Protein AF-A0A7C6XGK0-F1 (afdb_monomer_lite)

Structure (mmCIF, N/CA/C/O backbone):
data_AF-A0A7C6XGK0-F1
#
_entry.id   AF-A0A7C6XGK0-F1
#
loop_
_atom_site.group_PDB
_atom_site.id
_atom_site.type_symbol
_atom_site.label_atom_id
_atom_site.label_alt_id
_atom_site.label_comp_id
_atom_site.label_asym_id
_atom_site.label_entity_id
_atom_site.label_seq_id
_atom_site.pdbx_PDB_ins_code
_atom_site.Cartn_x
_atom_site.Cartn_y
_atom_site.Cartn_z
_atom_site.occupancy
_atom_site.B_iso_or_equiv
_atom_site.auth_seq_id
_atom_site.auth_comp_id
_atom_site.auth_asym_id
_atom_site.auth_atom_id
_atom_site.pdbx_PDB_model_num
ATOM 1 N N . MET A 1 1 ? -57.583 -18.462 44.026 1.00 41.03 1 MET A N 1
ATOM 2 C CA . MET A 1 1 ? -56.465 -19.076 43.282 1.00 41.03 1 MET A CA 1
ATOM 3 C C . MET A 1 1 ? -56.818 -19.088 41.806 1.00 41.03 1 MET A C 1
ATOM 5 O O . MET A 1 1 ? -57.756 -19.781 41.448 1.00 41.03 1 MET A O 1
ATOM 9 N N . SER A 1 2 ? -56.155 -18.250 41.008 1.00 41.78 2 SER A N 1
ATOM 10 C CA . SER A 1 2 ? -55.590 -18.571 39.684 1.00 41.78 2 SER A CA 1
ATOM 11 C C . SER A 1 2 ? -55.220 -17.268 38.983 1.00 41.78 2 SER A C 1
ATOM 13 O O . SER A 1 2 ? -56.032 -16.356 38.859 1.00 41.78 2 SER A O 1
ATOM 15 N N . ALA A 1 3 ? -53.930 -17.173 38.678 1.00 37.62 3 ALA A N 1
ATOM 16 C CA . ALA A 1 3 ? -53.176 -15.956 38.443 1.00 37.62 3 ALA A CA 1
ATOM 17 C C . ALA A 1 3 ? -53.225 -15.482 36.983 1.00 37.62 3 ALA A C 1
ATOM 19 O O . ALA A 1 3 ? -53.368 -16.277 36.057 1.00 37.62 3 ALA A O 1
ATOM 20 N N . LEU A 1 4 ? -53.057 -14.169 36.812 1.00 42.19 4 LEU A N 1
ATOM 21 C CA . LEU A 1 4 ? -52.827 -13.495 35.533 1.00 42.19 4 LEU A CA 1
ATOM 22 C C . LEU A 1 4 ? -51.470 -13.919 34.936 1.00 42.19 4 LEU A C 1
ATOM 24 O O . LEU A 1 4 ? -50.508 -14.062 35.696 1.00 42.19 4 LEU A O 1
ATOM 28 N N . PRO A 1 5 ? -51.336 -14.064 33.606 1.00 41.31 5 PRO A N 1
ATOM 29 C CA . PRO A 1 5 ? -50.039 -14.291 32.993 1.00 41.31 5 PRO A CA 1
ATOM 30 C C . PRO A 1 5 ? -49.214 -13.000 32.933 1.00 41.31 5 PRO A C 1
ATOM 32 O O . PRO A 1 5 ? -49.653 -11.966 32.430 1.00 41.31 5 PRO A O 1
ATOM 35 N N . SER A 1 6 ? -47.997 -13.114 33.460 1.00 39.88 6 SER A N 1
ATOM 36 C CA . SER A 1 6 ? -46.937 -12.113 33.498 1.00 39.88 6 SER A CA 1
ATOM 37 C C . SER A 1 6 ? -46.549 -11.590 32.116 1.00 39.88 6 SER A C 1
ATOM 39 O O . SER A 1 6 ? -46.355 -12.355 31.171 1.00 39.88 6 SER A O 1
ATOM 41 N N . ALA A 1 7 ? -46.338 -10.276 32.042 1.00 38.50 7 ALA A N 1
ATOM 42 C CA . ALA A 1 7 ? -45.659 -9.623 30.936 1.00 38.50 7 ALA A CA 1
ATOM 43 C C . ALA A 1 7 ? -44.250 -10.216 30.758 1.00 38.50 7 ALA A C 1
ATOM 45 O O . ALA A 1 7 ? -43.407 -10.137 31.653 1.00 38.50 7 ALA A O 1
ATOM 46 N N . MET A 1 8 ? -43.992 -10.808 29.591 1.00 36.94 8 MET A N 1
ATOM 47 C CA . MET A 1 8 ? -42.637 -11.111 29.144 1.00 36.94 8 MET A CA 1
ATOM 48 C C . MET A 1 8 ? -41.965 -9.803 28.735 1.00 36.94 8 MET A C 1
ATOM 50 O O . MET A 1 8 ? -42.115 -9.319 27.615 1.00 36.94 8 MET A O 1
ATOM 54 N N . THR A 1 9 ? -41.214 -9.224 29.665 1.00 33.12 9 THR A N 1
ATOM 55 C CA . THR A 1 9 ? -40.209 -8.213 29.357 1.00 33.12 9 THR A CA 1
ATOM 56 C C . THR A 1 9 ? -39.085 -8.906 28.593 1.00 33.12 9 THR A C 1
ATOM 58 O O . THR A 1 9 ? -38.176 -9.489 29.187 1.00 33.12 9 THR A O 1
ATOM 61 N N . THR A 1 10 ? -39.145 -8.885 27.264 1.00 34.94 10 THR A N 1
ATOM 62 C CA . THR A 1 10 ? -38.010 -9.278 26.430 1.00 34.94 10 THR A CA 1
ATOM 63 C C . THR A 1 10 ? -36.927 -8.224 26.622 1.00 34.94 10 THR A C 1
ATOM 65 O O . THR A 1 10 ? -36.945 -7.160 26.007 1.00 34.94 10 THR A O 1
ATOM 68 N N . SER A 1 11 ? -36.004 -8.498 27.543 1.00 34.88 11 SER A N 1
ATOM 69 C CA . SER A 1 11 ? -34.753 -7.762 27.679 1.00 34.88 11 SER A CA 1
ATOM 70 C C . SER A 1 11 ? -33.997 -7.901 26.360 1.00 34.88 11 SER A C 1
ATOM 72 O O . SER A 1 11 ? -33.388 -8.936 26.076 1.00 34.88 11 SER A O 1
ATOM 74 N N . HIS A 1 12 ? -34.096 -6.879 25.510 1.00 34.91 12 HIS A N 1
ATOM 75 C CA . HIS A 1 12 ? -33.192 -6.730 24.386 1.00 34.91 12 HIS A CA 1
ATOM 76 C C . HIS A 1 12 ? -31.788 -6.611 24.966 1.00 34.91 12 HIS A C 1
ATOM 78 O O . HIS A 1 12 ? -31.423 -5.611 25.582 1.00 34.91 12 HIS A O 1
ATOM 84 N N . ARG A 1 13 ? -31.033 -7.696 24.789 1.00 37.78 13 ARG A N 1
ATOM 85 C CA . ARG A 1 13 ? -29.600 -7.793 25.027 1.00 37.78 13 ARG A CA 1
ATOM 86 C C . ARG A 1 13 ? -28.962 -6.496 24.524 1.00 37.78 13 ARG A C 1
ATOM 88 O O . ARG A 1 13 ? -29.071 -6.183 23.340 1.00 37.78 13 ARG A O 1
ATOM 95 N N . ILE A 1 14 ? -28.375 -5.734 25.447 1.00 38.03 14 ILE A N 1
ATOM 96 C CA . ILE A 1 14 ? -27.641 -4.497 25.178 1.00 38.03 14 ILE A CA 1
ATOM 97 C C . ILE A 1 14 ? -26.710 -4.779 23.998 1.00 38.03 14 ILE A C 1
ATOM 99 O O . ILE A 1 14 ? -25.811 -5.615 24.103 1.00 38.03 14 ILE A O 1
ATOM 103 N N . SER A 1 15 ? -26.990 -4.144 22.858 1.00 42.75 15 SER A N 1
ATOM 104 C CA . SER A 1 15 ? -26.120 -4.197 21.689 1.00 42.75 15 SER A CA 1
ATOM 105 C C . SER A 1 15 ? -24.742 -3.742 22.144 1.00 42.75 15 SER A C 1
ATOM 107 O O . SER A 1 15 ? -24.611 -2.647 22.695 1.00 42.75 15 SER A O 1
ATOM 109 N N . ALA A 1 16 ? -23.736 -4.599 21.969 1.00 52.12 16 ALA A N 1
ATOM 110 C CA . ALA A 1 16 ? -22.353 -4.262 22.260 1.00 52.12 16 ALA A CA 1
ATOM 111 C C . ALA A 1 16 ? -22.040 -2.902 21.626 1.00 52.12 16 ALA A C 1
ATOM 113 O O . ALA A 1 16 ? -22.334 -2.675 20.452 1.00 52.12 16 ALA A O 1
ATOM 114 N N . THR A 1 17 ? -21.496 -1.983 22.417 1.00 60.78 17 THR A N 1
ATOM 115 C CA . THR A 1 17 ? -21.045 -0.685 21.929 1.00 60.78 17 THR A CA 1
ATOM 116 C C . THR A 1 17 ? -20.036 -0.913 20.803 1.00 60.78 17 THR A C 1
ATOM 118 O O . THR A 1 17 ? -18.969 -1.496 21.008 1.00 60.78 17 THR A O 1
ATOM 121 N N . THR A 1 18 ? -20.401 -0.505 19.586 1.00 66.12 18 THR A N 1
ATOM 122 C CA . THR A 1 18 ? -19.555 -0.542 18.389 1.00 66.12 18 THR A CA 1
ATOM 123 C C . THR A 1 18 ? -18.225 0.140 18.708 1.00 66.12 18 THR A C 1
ATOM 125 O O . THR A 1 18 ? -18.187 1.345 18.949 1.00 66.12 18 THR A O 1
ATOM 128 N N . ARG A 1 19 ? -17.123 -0.622 18.752 1.00 91.12 19 ARG A N 1
ATOM 129 C CA . ARG A 1 19 ? -15.783 -0.069 19.034 1.00 91.12 19 ARG A CA 1
ATOM 130 C C . ARG A 1 19 ? -15.153 0.609 17.826 1.00 91.12 19 ARG A C 1
ATOM 132 O O . ARG A 1 19 ? -14.120 1.253 17.968 1.00 91.12 19 ARG A O 1
ATOM 139 N N . TRP A 1 20 ? -15.756 0.480 16.653 1.00 95.56 20 TRP A N 1
ATOM 140 C CA . TRP A 1 20 ? -15.342 1.174 15.445 1.00 95.56 20 TRP A CA 1
ATOM 141 C C . TRP A 1 20 ? -16.220 2.394 15.201 1.00 95.56 20 TRP A C 1
ATOM 143 O O . TRP A 1 20 ? -17.441 2.329 15.310 1.00 95.56 20 TRP A O 1
ATOM 153 N N . SER A 1 21 ? -15.609 3.498 14.787 1.00 95.38 21 SER A N 1
ATOM 154 C CA . SER A 1 21 ? -16.346 4.611 14.192 1.00 95.38 21 SER A CA 1
ATOM 155 C C . SER A 1 21 ? -15.684 5.050 12.900 1.00 95.38 21 SER A C 1
ATOM 157 O O . SER A 1 21 ? -14.466 5.239 12.843 1.00 95.38 21 SER A O 1
ATOM 159 N N . VAL A 1 22 ? -16.503 5.242 11.872 1.00 97.00 22 VAL A N 1
ATOM 160 C CA . V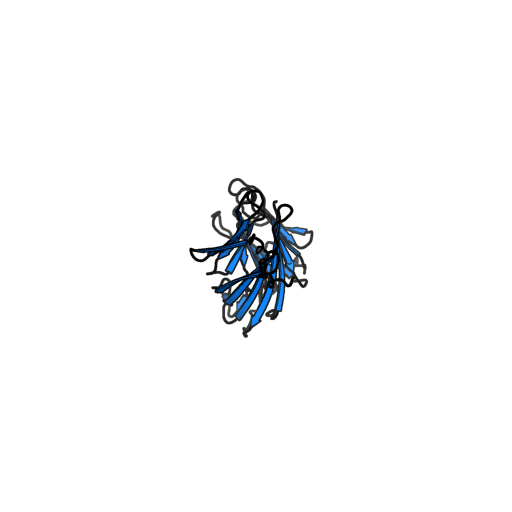AL A 1 22 ? -16.058 5.621 10.534 1.00 97.00 22 VAL A CA 1
ATOM 161 C C . VAL A 1 22 ? -16.641 6.979 10.186 1.00 97.00 22 VAL A C 1
ATOM 163 O O . VAL A 1 22 ? -17.847 7.186 10.290 1.00 97.00 22 VAL A O 1
ATOM 166 N N . ILE A 1 23 ? -15.778 7.900 9.771 1.00 96.56 23 ILE A N 1
ATOM 167 C CA . ILE A 1 23 ? -16.154 9.253 9.362 1.00 96.56 23 ILE A CA 1
ATOM 168 C C . ILE A 1 23 ? -15.791 9.410 7.891 1.00 96.56 23 ILE A C 1
ATOM 170 O O . ILE A 1 23 ? -14.661 9.122 7.496 1.00 96.56 23 ILE A O 1
ATOM 174 N N . ARG A 1 24 ? -16.739 9.877 7.079 1.00 96.81 24 ARG A N 1
ATOM 175 C CA . ARG A 1 24 ? -16.485 10.275 5.694 1.00 96.81 24 ARG A CA 1
ATOM 176 C C . ARG A 1 24 ? -16.505 11.794 5.614 1.00 96.81 24 ARG A C 1
ATOM 178 O O . ARG A 1 24 ? -17.547 12.391 5.848 1.00 96.81 24 ARG A O 1
ATOM 185 N N . ASP A 1 25 ? -15.372 12.386 5.265 1.00 93.31 25 ASP A N 1
ATOM 186 C CA . ASP A 1 25 ? -15.220 13.837 5.147 1.00 93.31 25 ASP A CA 1
ATOM 187 C C . ASP A 1 25 ? -14.061 14.195 4.205 1.00 93.31 25 ASP A C 1
ATOM 189 O O . ASP A 1 25 ? -13.107 13.426 4.082 1.00 93.31 25 ASP A O 1
ATOM 193 N N . ALA A 1 26 ? -14.154 15.341 3.522 1.00 90.56 26 ALA A N 1
ATOM 194 C CA . ALA A 1 26 ? -13.103 15.920 2.679 1.00 90.56 26 ALA A CA 1
ATOM 195 C C . ALA A 1 26 ? -12.427 14.925 1.704 1.00 90.56 26 ALA A C 1
ATOM 197 O O . ALA A 1 26 ? -11.214 14.940 1.505 1.00 90.56 26 ALA A O 1
ATOM 198 N N . GLY A 1 27 ? -13.207 14.017 1.104 1.00 94.50 27 GLY A N 1
ATOM 199 C CA . GLY A 1 27 ? -12.681 13.006 0.177 1.00 94.50 27 GLY A CA 1
ATOM 200 C C . GLY A 1 27 ? -11.928 11.848 0.845 1.00 94.50 27 GLY A C 1
ATOM 201 O O . GLY A 1 27 ? -11.232 11.098 0.159 1.00 94.50 27 GLY A O 1
ATOM 202 N N . GLN A 1 28 ? -12.091 11.662 2.155 1.00 97.19 28 GLN A N 1
ATOM 203 C CA . GLN A 1 28 ? -11.494 10.575 2.924 1.00 97.19 28 GLN A CA 1
ATOM 204 C C . GLN A 1 28 ? -12.544 9.751 3.671 1.00 97.19 28 GLN A C 1
ATOM 206 O O . GLN A 1 28 ? -13.580 10.261 4.092 1.00 97.19 28 GLN A O 1
ATOM 211 N N . VAL A 1 29 ? -12.241 8.472 3.881 1.00 98.25 29 VAL A N 1
ATOM 212 C CA . VAL A 1 29 ? -12.874 7.619 4.893 1.00 98.25 29 VAL A CA 1
ATOM 213 C C . VAL A 1 29 ? -11.860 7.413 6.014 1.00 98.25 29 VAL A C 1
ATOM 215 O O . VAL A 1 29 ? -10.790 6.849 5.791 1.00 98.25 29 VAL A O 1
ATOM 218 N N . ARG A 1 30 ? -12.174 7.897 7.215 1.00 97.69 30 ARG A N 1
ATOM 219 C CA . ARG A 1 30 ? -11.318 7.847 8.405 1.00 97.69 30 ARG A CA 1
ATOM 220 C C . ARG A 1 30 ? -11.879 6.845 9.399 1.00 97.69 30 ARG A C 1
ATOM 222 O O . ARG A 1 30 ? -13.029 6.965 9.818 1.00 97.69 30 ARG A O 1
ATOM 229 N N . VAL A 1 31 ? -11.062 5.876 9.790 1.00 97.19 31 VAL A N 1
ATOM 230 C CA . VAL A 1 31 ? -11.452 4.795 10.697 1.00 97.19 31 VAL A CA 1
ATOM 231 C C . VAL A 1 31 ? -10.814 5.021 12.056 1.00 97.19 31 VAL A C 1
ATOM 233 O O . VAL A 1 31 ? -9.593 5.160 12.158 1.00 97.19 31 VAL A O 1
ATOM 236 N N . HIS A 1 32 ? -11.642 5.005 13.094 1.00 96.00 32 HIS A N 1
ATOM 237 C CA . HIS A 1 32 ? -11.216 5.114 14.481 1.00 96.00 32 HIS A CA 1
ATOM 238 C C . HIS A 1 32 ? -11.617 3.869 15.258 1.00 96.00 32 HIS A C 1
ATOM 240 O O . HIS A 1 32 ? -12.686 3.303 15.017 1.00 96.00 32 HIS A O 1
ATOM 246 N N . TYR A 1 33 ? -10.775 3.494 16.215 1.00 94.88 33 TYR A N 1
ATOM 247 C CA . TYR A 1 33 ? -11.074 2.451 17.185 1.00 94.88 33 TYR A CA 1
ATOM 248 C C . TYR A 1 33 ? -11.115 3.048 18.590 1.00 94.88 33 TYR A C 1
ATOM 250 O O . TYR A 1 33 ? -10.224 3.807 18.980 1.00 94.88 33 TYR A O 1
ATOM 258 N N . HIS A 1 34 ? -12.157 2.702 19.338 1.00 92.12 34 HIS A N 1
ATOM 259 C CA . HIS A 1 34 ? -12.419 3.164 20.696 1.00 92.12 34 HIS A CA 1
ATOM 260 C C . HIS A 1 34 ? -11.772 2.194 21.682 1.00 92.12 34 HIS A C 1
ATOM 262 O O . HIS A 1 34 ? -12.298 1.114 21.965 1.00 92.12 34 HIS A O 1
ATOM 268 N N . GLY A 1 35 ? -10.585 2.573 22.157 1.00 85.06 35 GLY A N 1
ATOM 269 C CA . GLY A 1 35 ? -9.824 1.825 23.153 1.00 85.06 35 GLY A CA 1
ATOM 270 C C . GLY A 1 35 ? -9.942 2.413 24.565 1.00 85.06 35 GLY A C 1
ATOM 271 O O . GLY A 1 35 ? -10.644 3.403 24.774 1.00 85.06 35 GLY A O 1
ATOM 272 N N . PRO A 1 36 ? -9.203 1.852 25.541 1.00 78.50 36 PRO A N 1
ATOM 273 C CA . PRO A 1 36 ? -9.187 2.334 26.928 1.00 78.50 36 PRO A CA 1
ATOM 274 C C . PRO A 1 36 ? -8.761 3.801 27.085 1.00 78.50 36 PRO A C 1
ATOM 276 O O . PRO A 1 36 ? -9.133 4.453 28.052 1.00 78.50 36 PRO A O 1
ATOM 279 N N . HIS A 1 37 ? -7.990 4.321 26.128 1.00 79.69 37 HIS A N 1
ATOM 280 C CA . HIS A 1 37 ? -7.471 5.691 26.128 1.00 79.69 37 HIS A CA 1
ATOM 281 C C . HIS A 1 37 ? -8.279 6.646 25.229 1.00 79.69 37 HIS A C 1
ATOM 283 O O . HIS A 1 37 ? -7.805 7.732 24.910 1.00 79.69 37 HIS A O 1
ATOM 289 N N . GLY A 1 38 ? -9.484 6.242 24.811 1.00 82.69 38 GLY A N 1
ATOM 290 C CA . GLY A 1 38 ? -10.347 7.009 23.913 1.00 82.69 38 GLY A CA 1
ATOM 291 C C . GLY A 1 38 ? -10.219 6.613 22.434 1.00 82.69 38 GLY A C 1
ATOM 292 O O . GLY A 1 38 ? -9.545 5.629 22.100 1.00 82.69 38 GLY A O 1
ATOM 293 N N . PRO A 1 39 ? -10.907 7.339 21.534 1.00 87.62 39 PRO A N 1
ATOM 294 C CA . PRO A 1 39 ? -10.843 7.089 20.101 1.00 87.62 39 PRO A CA 1
ATOM 295 C C . PRO A 1 39 ? -9.490 7.515 19.529 1.00 87.62 39 PRO A C 1
ATOM 297 O O . PRO A 1 39 ? -9.067 8.657 19.691 1.00 87.62 39 PRO A O 1
ATOM 300 N N . ALA A 1 40 ? -8.843 6.620 18.787 1.00 92.62 40 ALA A N 1
ATOM 301 C CA . ALA A 1 40 ? -7.674 6.948 17.974 1.00 92.62 40 ALA A CA 1
ATOM 302 C C . ALA A 1 40 ? -7.923 6.566 16.514 1.00 92.62 40 ALA A C 1
ATOM 304 O O . ALA A 1 40 ? -8.626 5.594 16.233 1.00 92.62 40 ALA A O 1
ATOM 305 N N . GLN A 1 41 ? -7.370 7.345 15.581 1.00 94.75 41 GLN A N 1
ATOM 306 C CA . GLN A 1 41 ? -7.499 7.076 14.152 1.00 94.75 41 GLN A CA 1
ATOM 307 C C . GLN A 1 41 ? -6.466 6.027 13.720 1.00 94.75 41 GLN A C 1
ATOM 309 O O . GLN A 1 41 ? -5.265 6.265 13.806 1.00 94.75 41 GLN A O 1
ATOM 314 N N . TYR A 1 42 ? -6.942 4.887 13.220 1.00 96.19 42 TYR A N 1
ATOM 315 C CA . TYR A 1 42 ? -6.104 3.754 12.806 1.00 96.19 42 TYR A CA 1
ATOM 316 C C . TYR A 1 42 ? -6.035 3.572 11.294 1.00 96.19 42 TYR A C 1
ATOM 318 O O . TYR A 1 42 ? -5.125 2.908 10.805 1.00 96.19 42 TYR A O 1
ATOM 326 N N . ALA A 1 43 ? -6.964 4.164 10.537 1.00 97.38 43 ALA A N 1
ATOM 327 C CA . ALA A 1 43 ? -6.867 4.154 9.085 1.00 97.38 43 ALA A CA 1
ATOM 328 C C . ALA A 1 43 ? -7.422 5.419 8.426 1.00 97.38 43 ALA A C 1
ATOM 330 O O . ALA A 1 43 ? -8.287 6.119 8.967 1.00 97.38 43 ALA A O 1
ATOM 331 N N . ALA A 1 44 ? -6.927 5.695 7.225 1.00 97.75 44 ALA A N 1
ATOM 332 C CA . ALA A 1 44 ? -7.444 6.722 6.334 1.00 97.75 44 ALA A CA 1
ATOM 333 C C . ALA A 1 44 ? -7.384 6.226 4.885 1.00 97.75 44 ALA A C 1
ATOM 335 O O . ALA A 1 44 ? -6.307 5.901 4.393 1.00 97.75 44 ALA A O 1
ATOM 336 N N . LEU A 1 45 ? -8.527 6.203 4.202 1.00 98.50 45 LEU A N 1
ATOM 337 C CA . LEU A 1 45 ? -8.636 5.951 2.767 1.00 98.50 45 LEU A CA 1
ATOM 338 C C . LEU A 1 45 ? -8.935 7.263 2.050 1.00 98.50 45 LEU A C 1
ATOM 340 O O . LEU A 1 45 ? -9.991 7.850 2.280 1.00 98.50 45 LEU A O 1
ATOM 344 N N . HIS A 1 46 ? -8.063 7.693 1.147 1.00 97.75 46 HIS A N 1
ATOM 345 C CA . HIS A 1 46 ? -8.367 8.762 0.198 1.00 97.75 46 HIS A CA 1
ATOM 346 C C . HIS A 1 46 ? -9.152 8.184 -0.976 1.00 97.75 46 HIS A C 1
ATOM 348 O O . HIS A 1 46 ? -8.670 7.339 -1.728 1.00 97.75 46 HIS A O 1
ATOM 354 N N . VAL A 1 47 ? -10.404 8.612 -1.138 1.00 97.62 47 VAL A N 1
ATOM 355 C CA . VAL A 1 47 ? -11.318 7.960 -2.088 1.00 97.62 47 VAL A CA 1
ATOM 356 C C . VAL A 1 47 ? -11.116 8.403 -3.535 1.00 97.62 47 VAL A C 1
ATOM 358 O O . VAL A 1 47 ? -11.728 7.830 -4.428 1.00 97.62 47 VAL A O 1
ATOM 361 N N . ARG A 1 48 ? -10.300 9.433 -3.789 1.00 96.94 48 ARG A N 1
ATOM 362 C CA . ARG A 1 48 ? -10.006 9.924 -5.146 1.00 96.94 48 ARG A CA 1
ATOM 363 C C . ARG A 1 48 ? -8.960 9.068 -5.857 1.00 96.94 48 ARG A C 1
ATOM 365 O O . ARG A 1 48 ? -9.046 8.916 -7.068 1.00 96.94 48 ARG A O 1
ATOM 372 N N . ASP A 1 49 ? -7.992 8.559 -5.111 1.00 95.44 49 ASP A N 1
ATOM 373 C CA . ASP A 1 49 ? -6.796 7.894 -5.630 1.00 95.44 49 ASP A CA 1
ATOM 374 C C . ASP A 1 49 ? -6.583 6.504 -5.015 1.00 95.44 49 ASP A C 1
ATOM 376 O O . ASP A 1 49 ? -5.700 5.780 -5.459 1.00 95.44 49 ASP A O 1
ATOM 380 N N . SER A 1 50 ? -7.431 6.075 -4.073 1.00 97.38 50 SER A N 1
ATOM 381 C CA . SER A 1 50 ? -7.374 4.774 -3.388 1.00 97.38 50 SER A CA 1
ATOM 382 C C . SER A 1 50 ? -6.148 4.578 -2.490 1.00 97.38 50 SER A C 1
ATOM 384 O O . SER A 1 50 ? -5.797 3.445 -2.156 1.00 97.38 50 SER A O 1
ATOM 386 N N . TYR A 1 51 ? -5.519 5.677 -2.063 1.00 97.94 51 TYR A N 1
ATOM 387 C CA . TYR A 1 51 ? -4.400 5.639 -1.127 1.00 97.94 51 TYR A CA 1
ATOM 388 C C . TYR A 1 51 ? -4.928 5.338 0.273 1.00 97.94 51 TYR A C 1
ATOM 390 O O . TYR A 1 51 ? -5.701 6.109 0.851 1.00 97.94 51 TYR A O 1
ATOM 398 N N . PHE A 1 52 ? -4.503 4.208 0.822 1.00 98.44 52 PHE A N 1
ATOM 399 C CA . PHE A 1 52 ? -4.907 3.721 2.128 1.00 98.44 52 PHE A CA 1
ATOM 400 C C . PHE A 1 52 ? -3.728 3.723 3.086 1.00 98.44 52 PHE A C 1
ATOM 402 O O . PHE A 1 52 ? -2.707 3.093 2.839 1.00 98.44 52 PHE A O 1
ATOM 409 N N . ARG A 1 53 ? -3.868 4.425 4.204 1.00 97.75 53 ARG A N 1
ATOM 410 C CA . ARG A 1 53 ? -2.859 4.454 5.262 1.00 97.75 53 ARG A CA 1
ATOM 411 C C . ARG A 1 53 ? -3.395 3.754 6.490 1.00 97.75 53 ARG A C 1
ATOM 413 O O . ARG A 1 53 ? -4.516 4.040 6.914 1.00 97.75 53 ARG A O 1
ATOM 420 N N . LEU A 1 54 ? -2.562 2.903 7.074 1.00 97.44 54 LEU A N 1
ATOM 421 C CA . LEU A 1 54 ? -2.755 2.369 8.413 1.00 97.44 54 LEU A CA 1
ATOM 422 C C . LEU A 1 54 ? -1.841 3.102 9.395 1.00 97.44 54 LEU A C 1
ATOM 424 O O . LEU A 1 54 ? -0.734 3.517 9.057 1.00 97.44 54 LEU A O 1
ATOM 428 N N . ASN A 1 55 ? -2.328 3.253 10.617 1.00 94.31 55 ASN A N 1
ATOM 429 C CA . ASN A 1 55 ? -1.586 3.754 11.758 1.00 94.31 55 ASN A CA 1
ATOM 430 C C . ASN A 1 55 ? -1.561 2.649 12.829 1.00 94.31 55 ASN A C 1
ATOM 432 O O . ASN A 1 55 ? -2.540 1.925 12.978 1.00 94.31 55 ASN A O 1
ATOM 436 N N . ALA A 1 56 ? -0.450 2.490 13.545 1.00 91.06 56 ALA A N 1
ATOM 437 C CA . ALA A 1 56 ? -0.239 1.423 14.522 1.00 91.06 56 ALA A CA 1
ATOM 438 C C . ALA A 1 56 ? -0.613 1.817 15.967 1.00 91.06 56 ALA A C 1
ATOM 440 O O . ALA A 1 56 ? -0.572 0.986 16.875 1.00 91.06 56 ALA A O 1
ATOM 441 N N . GLY A 1 57 ? -0.994 3.078 16.201 1.00 88.75 57 GLY A N 1
ATOM 442 C CA . GLY A 1 57 ? -1.453 3.543 17.508 1.00 88.75 57 GLY A CA 1
ATOM 443 C C . GLY A 1 57 ? -1.436 5.065 17.663 1.00 88.75 57 GLY A C 1
ATOM 444 O O . GLY A 1 57 ? -0.920 5.777 16.807 1.00 88.75 57 GLY A O 1
ATOM 445 N N . PRO A 1 58 ? -1.935 5.595 18.793 1.00 86.31 58 PRO A N 1
ATOM 446 C CA . PRO A 1 58 ? -2.052 7.040 19.019 1.00 86.31 58 PRO A CA 1
ATOM 447 C C . PRO A 1 58 ? -0.708 7.785 19.081 1.00 86.31 58 PRO A C 1
ATOM 449 O O . PRO A 1 58 ? -0.682 9.006 18.984 1.00 86.31 58 PRO A O 1
ATOM 452 N N . ARG A 1 59 ? 0.411 7.067 19.251 1.00 86.56 59 ARG A N 1
ATOM 453 C CA . ARG A 1 59 ? 1.768 7.643 19.274 1.00 86.56 59 ARG A CA 1
ATOM 454 C C . ARG A 1 59 ? 2.472 7.610 17.915 1.00 86.56 59 ARG A C 1
ATOM 456 O O . ARG A 1 59 ? 3.586 8.121 17.818 1.00 86.56 59 ARG A O 1
ATOM 463 N N . CYS A 1 60 ? 1.862 6.987 16.908 1.00 87.62 60 CYS A N 1
ATOM 464 C CA . CYS A 1 60 ? 2.414 6.881 15.564 1.00 87.62 60 CYS A CA 1
ATOM 465 C C . CYS A 1 60 ? 1.941 8.039 14.685 1.00 87.62 60 CYS A C 1
ATOM 467 O O . CYS A 1 60 ? 0.764 8.415 14.691 1.00 87.62 60 CYS A O 1
ATOM 469 N N . GLY A 1 61 ? 2.861 8.570 13.882 1.00 88.06 61 GLY A N 1
ATOM 470 C CA . GLY A 1 61 ? 2.523 9.474 12.790 1.00 88.06 61 GLY A CA 1
ATOM 471 C C . GLY A 1 61 ? 1.906 8.730 11.600 1.00 88.06 61 GLY A C 1
ATOM 472 O O . GLY A 1 61 ? 1.921 7.506 11.521 1.00 88.06 61 GLY A O 1
ATOM 473 N N . TRP A 1 62 ? 1.390 9.473 10.620 1.00 91.88 62 TRP A N 1
ATOM 474 C CA . TRP A 1 62 ? 0.972 8.889 9.338 1.00 91.88 62 TRP A CA 1
ATOM 475 C C . TRP A 1 62 ? 2.175 8.535 8.475 1.00 91.88 62 TRP A C 1
ATOM 477 O O . TRP A 1 62 ? 2.962 9.424 8.183 1.00 91.88 62 TRP A O 1
ATOM 487 N N . GLY A 1 63 ? 2.299 7.289 8.030 1.00 92.56 63 GLY A N 1
ATOM 488 C CA . GLY A 1 63 ? 3.429 6.845 7.216 1.00 92.56 63 GLY A CA 1
ATOM 489 C C . GLY A 1 63 ? 3.075 6.558 5.760 1.00 92.56 63 GLY A C 1
ATOM 490 O O . GLY A 1 63 ? 2.197 7.195 5.174 1.00 92.56 63 GLY A O 1
ATOM 491 N N . THR A 1 64 ? 3.772 5.555 5.233 1.00 97.56 64 THR A N 1
ATOM 492 C CA . THR A 1 64 ? 3.576 4.926 3.926 1.00 97.56 64 THR A CA 1
ATOM 493 C C . THR A 1 64 ? 2.099 4.657 3.619 1.00 97.56 64 THR A C 1
ATOM 495 O O . THR A 1 64 ? 1.353 4.134 4.452 1.00 97.56 64 THR A O 1
ATOM 498 N N . SER A 1 65 ? 1.692 4.984 2.395 1.00 98.25 65 SER A N 1
ATOM 499 C CA . SER A 1 65 ? 0.392 4.628 1.829 1.00 98.25 65 SER A CA 1
ATOM 500 C C . SER A 1 65 ? 0.469 3.304 1.074 1.00 98.25 65 SER A C 1
ATOM 502 O O . SER A 1 65 ? 1.468 2.993 0.434 1.00 98.25 65 SER A O 1
ATOM 504 N N . VAL A 1 66 ? -0.622 2.547 1.103 1.00 98.62 66 VAL A N 1
ATOM 505 C CA . VAL A 1 66 ? -0.873 1.384 0.251 1.00 98.62 66 VAL A CA 1
ATOM 506 C C . VAL A 1 66 ? -1.868 1.804 -0.823 1.00 98.62 66 VAL A C 1
ATOM 508 O O . VAL A 1 66 ? -2.970 2.251 -0.508 1.00 98.62 66 VAL A O 1
ATOM 511 N N . ILE A 1 67 ? -1.498 1.676 -2.092 1.00 98.19 67 ILE A N 1
ATOM 512 C CA . ILE A 1 67 ? -2.406 1.910 -3.216 1.00 98.19 67 ILE A CA 1
ATOM 513 C C . ILE A 1 67 ? -3.258 0.649 -3.375 1.00 98.19 67 ILE A C 1
ATOM 515 O O . ILE A 1 67 ? -2.732 -0.420 -3.686 1.00 98.19 67 ILE A O 1
ATOM 519 N N . LEU A 1 68 ? -4.561 0.757 -3.092 1.00 98.25 68 LEU A N 1
ATOM 520 C CA . LEU A 1 68 ? -5.444 -0.413 -3.044 1.00 98.25 68 LEU A CA 1
ATOM 521 C C . LEU A 1 68 ? -5.875 -0.898 -4.428 1.00 98.25 68 LEU A C 1
ATOM 523 O O . LEU A 1 68 ? -6.003 -2.105 -4.634 1.00 98.25 68 LEU A O 1
ATOM 527 N N . LEU A 1 69 ? -6.128 0.018 -5.366 1.00 98.25 69 LEU A N 1
ATOM 528 C CA . LEU A 1 69 ? -6.386 -0.369 -6.752 1.00 98.25 69 LEU A CA 1
ATOM 529 C C . LEU A 1 69 ? -5.094 -0.881 -7.408 1.00 98.25 69 LEU A C 1
ATOM 531 O O . LEU A 1 69 ? -4.016 -0.371 -7.098 1.00 98.25 69 LEU A O 1
ATOM 535 N N . PRO A 1 70 ? -5.185 -1.862 -8.326 1.00 97.81 70 PRO A N 1
ATOM 536 C CA . PRO A 1 70 ? -4.010 -2.340 -9.036 1.00 97.81 70 PRO A CA 1
ATOM 537 C C . PRO A 1 70 ? -3.372 -1.216 -9.856 1.00 97.81 70 PRO A C 1
ATOM 539 O O . PRO A 1 70 ? -4.064 -0.348 -10.392 1.00 97.81 70 PRO A O 1
ATOM 542 N N . VAL A 1 71 ? -2.051 -1.273 -9.991 1.00 98.19 71 VAL A N 1
ATOM 543 C CA . VAL A 1 71 ? -1.280 -0.382 -10.866 1.00 98.19 71 VAL A CA 1
ATOM 544 C C . VAL A 1 71 ? -0.768 -1.182 -12.052 1.00 98.19 71 VAL A C 1
ATOM 546 O O . VAL A 1 71 ? -0.303 -2.302 -11.871 1.00 98.19 71 VAL A O 1
ATOM 549 N N . TYR A 1 72 ? -0.838 -0.654 -13.269 1.00 98.12 72 TYR A N 1
ATOM 550 C CA . TYR A 1 72 ? -0.361 -1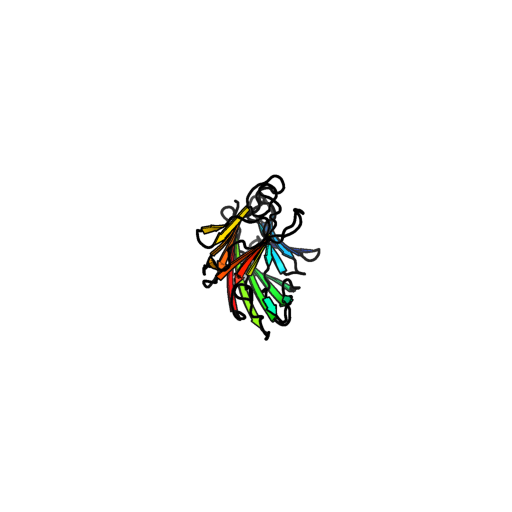.385 -14.442 1.00 98.12 72 TYR A CA 1
ATOM 551 C C . TYR A 1 72 ? 0.046 -0.466 -15.588 1.00 98.12 72 TYR A C 1
ATOM 553 O O . TYR A 1 72 ? -0.359 0.693 -15.646 1.00 98.12 72 TYR A O 1
ATOM 561 N N . TRP A 1 73 ? 0.843 -1.000 -16.509 1.00 98.12 73 TRP A N 1
ATOM 562 C CA . TRP A 1 73 ? 1.227 -0.316 -17.740 1.00 98.12 73 TRP A CA 1
ATOM 563 C C . TRP A 1 73 ? 0.457 -0.874 -18.931 1.00 98.12 73 TRP A C 1
ATOM 565 O O . TRP A 1 73 ? 0.415 -2.089 -19.135 1.00 98.12 73 TRP A O 1
ATOM 575 N N . SER A 1 74 ? -0.140 0.019 -19.711 1.00 97.88 74 SER A N 1
ATOM 576 C CA . SER A 1 74 ? -0.850 -0.298 -20.947 1.00 97.88 74 SER A CA 1
ATOM 577 C C . SER A 1 74 ? -0.679 0.865 -21.911 1.00 97.88 74 SER A C 1
ATOM 579 O O . SER A 1 74 ? -0.854 2.019 -21.523 1.00 97.88 74 SER A O 1
ATOM 581 N N . GLU A 1 75 ? -0.345 0.562 -23.161 1.00 95.75 75 GLU A N 1
ATOM 582 C CA . GLU A 1 75 ? -0.215 1.549 -24.240 1.00 95.75 75 GLU A CA 1
ATOM 583 C C . GLU A 1 75 ? 0.779 2.678 -23.902 1.00 95.75 75 GLU A C 1
ATOM 585 O O . GLU A 1 75 ? 0.578 3.841 -24.246 1.00 95.75 75 GLU A O 1
ATOM 590 N N . GLY A 1 76 ? 1.863 2.348 -23.191 1.00 96.12 76 GLY A N 1
ATOM 591 C CA . GLY A 1 76 ? 2.889 3.305 -22.781 1.00 96.12 76 GLY A CA 1
ATOM 592 C C . GLY A 1 76 ? 2.479 4.225 -21.628 1.00 96.12 76 GLY A C 1
ATOM 593 O O . GLY A 1 76 ? 3.212 5.165 -21.318 1.00 96.12 76 GLY A O 1
ATOM 594 N N . ARG A 1 77 ? 1.338 3.977 -20.970 1.00 96.62 77 ARG A N 1
ATOM 595 C CA . ARG A 1 77 ? 0.845 4.760 -19.831 1.00 96.62 77 ARG A CA 1
ATOM 596 C C . ARG A 1 77 ? 0.800 3.925 -18.555 1.00 96.62 77 ARG A C 1
ATOM 598 O O . ARG A 1 77 ? 0.269 2.818 -18.538 1.00 96.62 77 ARG A O 1
ATOM 605 N N . CYS A 1 78 ? 1.288 4.504 -17.458 1.00 96.69 78 CYS A N 1
ATOM 606 C CA . CYS A 1 78 ? 1.064 3.966 -16.120 1.00 96.69 78 CYS A CA 1
ATOM 607 C C . CYS A 1 78 ? -0.345 4.342 -15.644 1.00 96.69 78 CYS A C 1
ATOM 609 O O . CYS A 1 78 ? -0.663 5.519 -15.452 1.00 96.69 78 CYS A O 1
ATOM 611 N N . HIS A 1 79 ? -1.190 3.338 -15.454 1.00 97.19 79 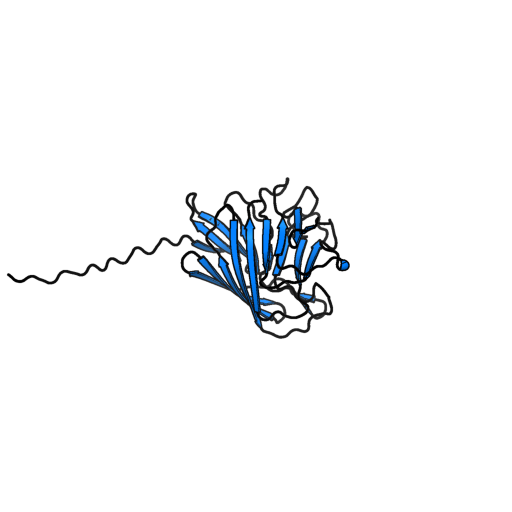HIS A N 1
ATOM 612 C CA . HIS A 1 79 ? -2.499 3.455 -14.835 1.00 97.19 79 HIS A CA 1
ATOM 613 C C . HIS A 1 79 ? -2.350 3.156 -13.350 1.00 97.19 79 HIS A C 1
ATOM 615 O O . HIS A 1 79 ? -2.139 2.014 -12.950 1.00 97.19 79 HIS A O 1
ATOM 621 N N . HIS A 1 80 ? -2.429 4.200 -12.536 1.00 94.56 80 HIS A N 1
ATOM 622 C CA . HIS A 1 80 ? -2.314 4.117 -11.089 1.00 94.56 80 HIS A CA 1
ATOM 623 C C . HIS A 1 80 ? -3.219 5.160 -10.455 1.00 94.56 80 HIS A C 1
ATOM 625 O O . HIS A 1 80 ? -3.488 6.205 -11.050 1.00 94.56 80 HIS A O 1
ATOM 631 N N . GLY A 1 81 ? -3.658 4.874 -9.235 1.00 85.69 81 GLY A N 1
ATOM 632 C CA . GLY A 1 81 ? -4.638 5.704 -8.563 1.00 85.69 81 GLY A CA 1
ATOM 633 C C . GLY A 1 81 ? -5.996 5.665 -9.270 1.00 85.69 81 GLY A C 1
ATOM 634 O O . GLY A 1 81 ? -6.124 5.557 -10.488 1.00 85.69 81 GLY A O 1
ATOM 635 N N . GLY A 1 82 ? -7.062 5.711 -8.492 1.00 92.81 82 GLY A N 1
ATOM 636 C CA . GLY A 1 82 ? -8.398 5.725 -9.060 1.00 92.81 82 GLY A CA 1
ATOM 637 C C . GLY A 1 82 ? -9.436 6.004 -8.003 1.00 92.81 82 GLY A C 1
ATOM 638 O O . GLY A 1 82 ? -9.252 5.701 -6.819 1.00 92.81 82 GLY A O 1
ATOM 639 N N . ARG A 1 83 ? -10.540 6.606 -8.441 1.00 97.19 83 ARG A N 1
ATOM 640 C CA . ARG A 1 83 ? -11.638 6.906 -7.536 1.00 97.19 83 ARG A CA 1
ATOM 641 C C . ARG A 1 83 ? -12.287 5.599 -7.103 1.00 97.19 83 ARG A C 1
ATOM 643 O O . ARG A 1 83 ? -12.641 4.768 -7.936 1.00 97.19 83 ARG A O 1
ATOM 650 N N . VAL A 1 84 ? -12.501 5.465 -5.801 1.00 98.25 84 VAL A N 1
ATOM 651 C CA . VAL A 1 84 ? -13.252 4.362 -5.210 1.00 98.25 84 VAL A CA 1
ATOM 652 C C . VAL A 1 84 ? -14.519 4.874 -4.544 1.00 98.25 84 VAL A C 1
ATOM 654 O O . VAL A 1 84 ? -14.550 5.911 -3.880 1.00 98.25 84 VAL A O 1
ATOM 657 N N . THR A 1 85 ? -15.586 4.108 -4.699 1.00 98.06 85 THR A N 1
ATOM 658 C CA . THR A 1 85 ? -16.716 4.138 -3.774 1.00 98.06 85 THR A CA 1
ATOM 659 C C . THR A 1 85 ? -16.388 3.239 -2.587 1.00 98.06 85 THR A C 1
ATOM 661 O O . THR A 1 85 ? -15.640 2.273 -2.735 1.00 98.06 85 THR A O 1
ATOM 664 N N . ALA A 1 86 ? -16.898 3.581 -1.402 1.00 97.94 86 ALA A N 1
ATOM 665 C CA . ALA A 1 86 ? -16.664 2.791 -0.199 1.00 97.94 86 ALA A CA 1
ATOM 666 C C . ALA A 1 86 ? -17.930 2.718 0.658 1.00 97.94 86 ALA A C 1
ATOM 668 O O . ALA A 1 86 ? -18.532 3.750 0.966 1.00 97.94 86 ALA A O 1
ATOM 669 N N . SER A 1 87 ? -18.299 1.520 1.074 1.00 98.12 87 SER A N 1
ATOM 670 C CA . SER A 1 87 ? -19.267 1.266 2.138 1.00 98.12 87 SER A CA 1
ATOM 671 C C . SER A 1 87 ? -18.587 0.462 3.241 1.00 98.12 87 SER A C 1
ATOM 673 O O . SER A 1 87 ? -17.477 -0.044 3.057 1.00 98.12 87 SER A O 1
ATOM 675 N N . TRP A 1 88 ? -19.205 0.386 4.415 1.00 98.00 88 TRP A N 1
ATOM 676 C CA . TRP A 1 88 ? -18.628 -0.341 5.536 1.00 98.00 88 TRP A CA 1
ATOM 677 C C . TRP A 1 88 ? -19.693 -0.952 6.427 1.00 98.00 88 TRP A C 1
ATOM 679 O O . TRP A 1 88 ? -20.807 -0.440 6.532 1.00 98.00 88 TRP A O 1
ATOM 689 N N . GLN A 1 89 ? -19.303 -2.025 7.097 1.00 96.69 89 GLN A N 1
ATOM 690 C CA . GLN A 1 89 ? -20.091 -2.690 8.121 1.00 96.69 89 GLN A CA 1
ATOM 691 C C . GLN A 1 89 ? -19.169 -3.255 9.196 1.00 96.69 89 GLN A C 1
ATOM 693 O O . GLN A 1 89 ? -17.989 -3.509 8.945 1.00 96.69 89 GLN A O 1
ATOM 698 N N . GLN A 1 90 ? -19.701 -3.432 10.402 1.00 94.94 90 GLN A N 1
ATOM 699 C CA . GLN A 1 90 ? -19.002 -4.172 11.443 1.00 94.94 90 GLN A CA 1
ATOM 700 C C . GLN A 1 90 ? -19.443 -5.637 11.388 1.00 94.94 90 GLN A C 1
ATOM 702 O O . GLN A 1 90 ? -20.638 -5.921 11.412 1.00 94.94 90 GLN A O 1
ATOM 707 N N . GLU A 1 91 ? -18.473 -6.542 11.335 1.00 93.81 91 GLU A N 1
ATOM 708 C CA . GLU A 1 91 ? -18.660 -7.993 11.384 1.00 93.81 91 GLU A CA 1
ATOM 709 C C . GLU A 1 91 ? -17.928 -8.511 12.623 1.00 93.81 91 GLU A C 1
ATOM 711 O O . GLU A 1 91 ? -16.698 -8.475 12.696 1.00 93.81 91 GLU A O 1
ATOM 716 N N . ASP A 1 92 ? -18.684 -8.926 13.640 1.00 90.19 92 ASP A N 1
ATOM 717 C CA . ASP A 1 92 ? -18.165 -9.247 14.971 1.00 90.19 92 ASP A CA 1
ATOM 718 C C . ASP A 1 92 ? -17.301 -8.106 15.549 1.00 90.19 92 ASP A C 1
ATOM 720 O O . ASP A 1 92 ? -17.797 -7.016 15.850 1.00 90.19 92 ASP A O 1
ATOM 724 N N . SER A 1 93 ? -15.999 -8.346 15.717 1.00 92.75 93 SER A N 1
ATOM 725 C CA . SER A 1 93 ? -15.022 -7.367 16.201 1.00 92.75 93 SER A CA 1
ATOM 726 C C . SER A 1 93 ? -14.309 -6.607 15.080 1.00 92.75 93 SER A C 1
ATOM 728 O O . SER A 1 93 ? -13.554 -5.674 15.359 1.00 92.75 93 SER A O 1
ATOM 730 N N . ARG A 1 94 ? -14.528 -6.984 13.818 1.00 96.50 94 ARG A N 1
ATOM 731 C CA . ARG A 1 94 ? -13.845 -6.429 12.647 1.00 96.50 94 ARG A CA 1
ATOM 732 C C . ARG A 1 94 ? -14.673 -5.341 11.986 1.00 96.50 94 ARG A C 1
ATOM 734 O O . ARG A 1 94 ? -15.897 -5.407 11.953 1.00 96.50 94 ARG A O 1
ATOM 741 N N . LEU A 1 95 ? -13.992 -4.365 11.402 1.00 98.00 95 LEU A N 1
ATOM 742 C CA . LEU A 1 95 ? -14.608 -3.427 10.470 1.00 98.00 95 LEU A CA 1
ATOM 743 C C . LEU A 1 95 ? -14.274 -3.862 9.047 1.00 98.00 95 LEU A C 1
ATOM 745 O O . LEU A 1 95 ? -13.102 -3.974 8.704 1.00 98.00 95 LEU A O 1
ATOM 749 N N . VAL A 1 96 ? -15.286 -4.052 8.210 1.00 98.56 96 VAL A N 1
ATOM 750 C CA . VAL A 1 96 ? -15.108 -4.430 6.807 1.00 98.56 96 VAL A CA 1
ATOM 751 C C . VAL A 1 96 ? -15.475 -3.251 5.919 1.00 98.56 96 VAL A C 1
ATOM 753 O O . VAL A 1 96 ? -16.607 -2.770 5.954 1.00 98.56 96 VAL A O 1
ATOM 756 N N . LEU A 1 97 ? -14.517 -2.777 5.121 1.00 98.62 97 LEU A N 1
ATOM 757 C CA . LEU A 1 97 ? -14.732 -1.782 4.073 1.00 98.62 97 LEU A CA 1
ATOM 758 C C . LEU A 1 97 ? -14.918 -2.502 2.735 1.00 98.62 97 LEU A C 1
ATOM 760 O O . LEU A 1 97 ? -14.016 -3.202 2.281 1.00 98.62 97 LEU A O 1
ATOM 764 N N . SER A 1 98 ? -16.056 -2.295 2.082 1.00 98.75 98 SER A N 1
ATOM 765 C CA . SER A 1 98 ? -16.293 -2.745 0.709 1.00 98.75 98 SER A CA 1
ATOM 766 C C . SER A 1 98 ? -16.009 -1.600 -0.254 1.00 98.75 98 SER A C 1
ATOM 768 O O . SER A 1 98 ? -16.616 -0.533 -0.148 1.00 98.75 98 SER A O 1
ATOM 770 N N . LEU A 1 99 ? -15.079 -1.810 -1.183 1.00 98.56 99 LEU A N 1
ATOM 771 C CA . LEU A 1 99 ? -14.608 -0.808 -2.133 1.00 98.56 99 LEU A CA 1
ATOM 772 C C . LEU A 1 99 ? -14.895 -1.240 -3.568 1.00 98.56 99 LEU A C 1
ATOM 774 O O . LEU A 1 99 ? -14.744 -2.410 -3.919 1.00 98.56 99 LEU A O 1
ATOM 778 N N . GLN A 1 100 ? -15.227 -0.280 -4.423 1.00 98.56 100 GLN A N 1
ATOM 779 C CA . GLN A 1 100 ? -15.295 -0.493 -5.866 1.00 98.56 100 GLN A CA 1
ATOM 780 C C . GLN A 1 100 ? -14.728 0.717 -6.599 1.00 98.56 100 GLN A C 1
ATOM 782 O O . GLN A 1 100 ? -15.127 1.849 -6.319 1.00 98.56 100 GLN A O 1
ATOM 787 N N . GLY A 1 101 ? -13.838 0.472 -7.556 1.00 98.06 101 GLY A N 1
ATOM 788 C CA . GLY A 1 101 ? -13.237 1.501 -8.398 1.00 98.06 101 GLY A CA 1
ATOM 789 C C . GLY A 1 101 ? -12.888 0.982 -9.785 1.00 98.06 101 GLY A C 1
ATOM 790 O O . GLY A 1 101 ? -12.989 -0.214 -10.070 1.00 98.06 101 GLY A O 1
ATOM 791 N N . GLU A 1 102 ? -12.480 1.903 -10.645 1.00 97.00 102 GLU A N 1
ATOM 792 C CA . GLU A 1 102 ? -12.017 1.614 -11.997 1.00 97.00 102 GLU A CA 1
ATOM 793 C C . GLU A 1 102 ? -10.702 2.345 -12.248 1.00 97.00 102 GLU A C 1
ATOM 795 O O . GLU A 1 102 ? -10.527 3.493 -11.833 1.00 97.00 102 GLU A O 1
ATOM 800 N N . VAL A 1 103 ? -9.778 1.670 -12.921 1.00 96.06 103 VAL A N 1
ATOM 801 C CA . VAL A 1 103 ? -8.496 2.225 -13.338 1.00 96.06 103 VAL A CA 1
ATOM 802 C C . VAL A 1 103 ? -8.204 1.710 -14.740 1.00 96.06 103 VAL A C 1
ATOM 804 O O . VAL A 1 103 ? -8.109 0.508 -14.942 1.00 96.06 103 VAL A O 1
ATOM 807 N N . GLY A 1 104 ? -8.174 2.625 -15.718 1.00 93.44 104 GLY A N 1
ATOM 808 C CA . GLY A 1 104 ? -7.778 2.372 -17.112 1.00 93.44 104 GLY A CA 1
ATOM 809 C C . GLY A 1 104 ? -8.509 1.246 -17.863 1.00 93.44 104 GLY A C 1
ATOM 810 O O . GLY A 1 104 ? -7.909 0.637 -18.745 1.00 93.44 104 GLY A O 1
ATOM 811 N N . GLY A 1 105 ? -9.764 0.944 -17.517 1.00 95.25 105 GLY A N 1
ATOM 812 C CA . GLY A 1 105 ? -10.537 -0.155 -18.113 1.00 95.25 105 GLY A CA 1
ATOM 813 C C . GLY A 1 105 ? -10.572 -1.443 -17.280 1.00 95.25 105 GLY A C 1
ATOM 814 O O . GLY A 1 105 ? -11.338 -2.353 -17.597 1.00 95.25 105 GLY A O 1
ATOM 815 N N . LEU A 1 106 ? -9.814 -1.517 -16.180 1.00 97.94 106 LEU A N 1
ATOM 816 C CA . LEU A 1 106 ? -9.978 -2.557 -15.167 1.00 97.94 106 LEU A CA 1
ATOM 817 C C . LEU A 1 106 ? -10.902 -2.079 -14.050 1.00 97.94 106 LEU A C 1
ATOM 819 O O . LEU A 1 106 ? -10.654 -1.059 -13.403 1.00 97.94 106 LEU A O 1
ATOM 823 N N . ARG A 1 107 ? -11.946 -2.860 -13.772 1.00 98.31 107 ARG A N 1
ATOM 824 C CA . ARG A 1 107 ? -12.839 -2.646 -12.631 1.00 98.31 107 ARG A CA 1
ATOM 825 C C . ARG A 1 107 ? -12.407 -3.543 -11.485 1.00 98.31 107 ARG A C 1
ATOM 827 O O . ARG A 1 107 ? -12.385 -4.763 -11.631 1.00 98.31 107 ARG A O 1
ATOM 834 N N . ALA A 1 108 ? -12.124 -2.954 -10.331 1.00 98.44 108 ALA A N 1
ATOM 835 C CA . ALA A 1 108 ? -11.741 -3.692 -9.138 1.00 98.44 108 ALA A CA 1
ATOM 836 C C . ALA A 1 108 ? -12.811 -3.570 -8.050 1.00 98.44 108 ALA A C 1
ATOM 838 O O . ALA A 1 108 ? -13.346 -2.489 -7.789 1.00 98.44 108 ALA A O 1
ATOM 839 N N . ARG A 1 109 ? -13.093 -4.692 -7.391 1.00 98.75 109 ARG A N 1
ATOM 840 C CA . ARG A 1 109 ? -13.882 -4.764 -6.159 1.00 98.75 109 ARG A CA 1
ATOM 841 C C . ARG A 1 109 ? -12.992 -5.302 -5.057 1.00 98.75 109 ARG A C 1
ATOM 843 O O . ARG A 1 109 ? -12.344 -6.329 -5.258 1.00 98.75 109 ARG A O 1
ATOM 850 N N . LEU A 1 110 ? -12.962 -4.623 -3.917 1.00 98.69 110 LEU A N 1
ATOM 851 C CA . LEU A 1 110 ? -12.116 -4.995 -2.791 1.00 98.69 110 LEU A CA 1
ATOM 852 C C . LEU A 1 110 ? -12.920 -5.090 -1.501 1.00 98.69 110 LEU A C 1
ATOM 854 O O . LEU A 1 110 ? -13.849 -4.318 -1.283 1.00 98.69 110 LEU A O 1
ATOM 858 N N . SER A 1 111 ? -12.516 -6.009 -0.636 1.00 98.75 111 SER A N 1
ATOM 859 C CA . SER A 1 111 ? -12.915 -6.046 0.766 1.00 98.75 111 SER A CA 1
ATOM 860 C C . SER A 1 111 ? -11.672 -5.836 1.620 1.00 98.75 111 SER A C 1
ATOM 862 O O . SER A 1 111 ? -10.684 -6.546 1.436 1.00 98.75 111 SER A O 1
ATOM 864 N N . VAL A 1 112 ? -11.705 -4.848 2.513 1.00 98.81 112 VAL A N 1
ATOM 865 C CA . VAL A 1 112 ? -10.639 -4.553 3.478 1.00 98.81 112 VAL A CA 1
ATOM 866 C C . VAL A 1 112 ? -11.189 -4.806 4.874 1.00 98.81 112 VAL A C 1
ATOM 868 O O . VAL A 1 112 ? -12.003 -4.033 5.373 1.00 98.81 112 VAL A O 1
ATOM 871 N N . SER A 1 113 ? -10.752 -5.889 5.504 1.00 98.62 113 SER A N 1
ATOM 872 C CA . SER A 1 113 ? -11.176 -6.305 6.839 1.00 98.62 113 SER A CA 1
ATOM 873 C C . SER A 1 113 ? -10.139 -5.888 7.875 1.00 98.62 113 SER A C 1
ATOM 875 O O . SER A 1 113 ? -9.057 -6.467 7.950 1.00 98.62 113 SER A O 1
ATOM 877 N N . LEU A 1 114 ? -10.483 -4.906 8.701 1.00 98.50 114 LEU A N 1
ATOM 878 C CA . LEU A 1 114 ? -9.656 -4.376 9.776 1.00 98.50 114 LEU A CA 1
ATOM 879 C C . LEU A 1 114 ? -9.929 -5.131 11.083 1.00 98.50 114 LEU A C 1
ATOM 881 O O . LEU A 1 114 ? -11.061 -5.155 11.572 1.00 98.50 114 LEU A O 1
ATOM 885 N N . ALA A 1 115 ? -8.886 -5.724 11.663 1.00 96.06 115 ALA A N 1
ATOM 886 C CA . ALA A 1 115 ? -8.950 -6.310 13.000 1.00 96.06 115 ALA A CA 1
ATOM 887 C C . ALA A 1 115 ? -8.783 -5.228 14.081 1.00 96.06 115 ALA A C 1
ATOM 889 O O . ALA A 1 115 ? -8.149 -4.205 13.814 1.00 96.06 115 ALA A O 1
ATOM 890 N N . PRO A 1 116 ? -9.314 -5.426 15.305 1.00 94.75 116 PRO A N 1
ATOM 891 C CA . PRO A 1 116 ? -8.990 -4.557 16.429 1.00 94.75 116 PRO A CA 1
ATOM 892 C C . PRO A 1 116 ? -7.473 -4.370 16.575 1.00 94.75 116 PRO A C 1
ATOM 894 O O . PRO A 1 116 ? -6.743 -5.361 16.483 1.00 94.75 116 PRO A O 1
ATOM 897 N N . PRO A 1 117 ? -6.990 -3.139 16.813 1.00 94.25 117 PRO A N 1
ATOM 898 C CA . PRO A 1 117 ? -5.576 -2.909 17.061 1.00 94.25 117 PRO A CA 1
ATOM 899 C C . PRO A 1 117 ? -5.142 -3.635 18.338 1.00 94.25 117 PRO A C 1
ATOM 901 O O . PRO A 1 117 ? -5.860 -3.632 19.343 1.00 94.25 117 PRO A O 1
ATOM 904 N N . ALA A 1 118 ? -3.962 -4.244 18.295 1.00 92.06 118 ALA A N 1
ATOM 905 C CA . ALA A 1 118 ? -3.378 -5.003 19.397 1.00 92.06 118 ALA A CA 1
ATOM 906 C C . ALA A 1 118 ? -1.850 -4.903 19.340 1.00 92.06 118 ALA A C 1
ATOM 908 O O . ALA A 1 118 ? -1.280 -4.808 18.256 1.00 92.06 118 ALA A O 1
ATOM 909 N N . ASP A 1 119 ? -1.197 -4.891 20.504 1.00 89.38 119 ASP A N 1
ATOM 910 C CA . ASP A 1 119 ? 0.266 -4.965 20.646 1.00 89.38 119 ASP A CA 1
ATOM 911 C C . ASP A 1 119 ? 1.051 -3.951 19.795 1.00 89.38 119 ASP A C 1
ATOM 913 O O . ASP A 1 119 ? 2.098 -4.255 19.224 1.00 89.38 119 ASP A O 1
ATOM 917 N N . GLY A 1 120 ? 0.525 -2.725 19.685 1.00 90.69 120 GLY A N 1
ATOM 918 C CA . GLY A 1 120 ? 1.157 -1.668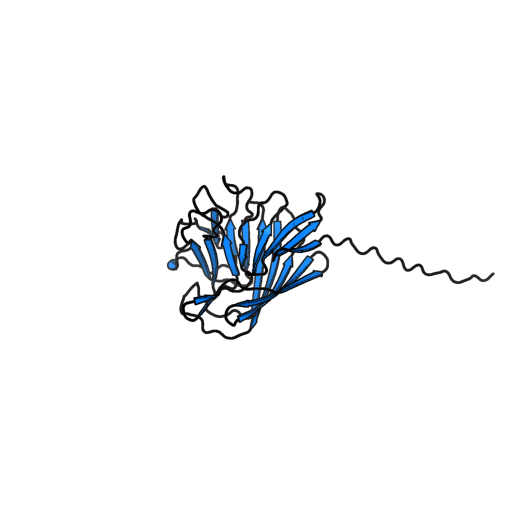 18.893 1.00 90.69 120 GLY A CA 1
ATOM 919 C C . GLY A 1 120 ? 1.120 -1.927 17.388 1.00 90.69 120 GLY A C 1
ATOM 920 O O . GLY A 1 120 ? 2.015 -1.481 16.669 1.00 90.69 120 GLY A O 1
ATOM 921 N N . ARG A 1 121 ? 0.121 -2.686 16.924 1.00 95.12 121 ARG A N 1
ATOM 922 C CA . ARG A 1 121 ? -0.088 -3.031 15.523 1.00 95.12 121 ARG A CA 1
ATOM 923 C C . ARG A 1 121 ? -1.525 -2.796 15.096 1.00 95.12 121 ARG A C 1
ATOM 925 O O . ARG A 1 121 ? -2.470 -2.920 15.877 1.00 95.12 121 ARG A O 1
ATOM 932 N N . MET A 1 122 ? -1.669 -2.531 13.808 1.00 96.75 122 MET A N 1
ATOM 933 C CA . MET A 1 122 ? -2.940 -2.497 13.109 1.00 96.75 122 MET A CA 1
ATOM 934 C C . MET A 1 122 ? -2.860 -3.405 11.889 1.00 96.75 122 MET A C 1
ATOM 936 O O . MET A 1 122 ? -1.912 -3.320 11.110 1.00 96.75 122 MET A O 1
ATOM 940 N N . VAL A 1 123 ? -3.856 -4.272 11.725 1.00 98.12 123 VAL A N 1
ATOM 941 C CA . VAL A 1 123 ? -3.878 -5.280 10.661 1.00 98.12 123 VAL A CA 1
ATOM 942 C C . VAL A 1 123 ? -5.123 -5.103 9.807 1.00 98.12 123 VAL A C 1
ATOM 944 O O . VAL A 1 123 ? -6.231 -4.960 10.332 1.00 98.12 123 VAL A O 1
ATOM 947 N N . ALA A 1 124 ? -4.936 -5.150 8.491 1.00 98.69 124 ALA A N 1
ATOM 948 C CA . ALA A 1 124 ? -6.016 -5.220 7.521 1.00 98.69 124 ALA A CA 1
ATOM 949 C C . ALA A 1 124 ? -5.777 -6.375 6.543 1.00 98.69 124 ALA A C 1
ATOM 951 O O . ALA A 1 124 ? -4.733 -6.438 5.899 1.00 98.69 124 ALA A O 1
ATOM 952 N N . ASP A 1 125 ? -6.747 -7.273 6.407 1.00 98.81 125 ASP A N 1
ATOM 953 C CA . ASP A 1 125 ? -6.749 -8.293 5.359 1.00 98.81 125 ASP A CA 1
ATOM 954 C C . ASP A 1 125 ? -7.513 -7.748 4.141 1.00 98.81 125 ASP A C 1
ATOM 956 O O . ASP A 1 125 ? -8.642 -7.272 4.267 1.00 98.81 125 ASP A O 1
ATOM 960 N N . VAL A 1 126 ? -6.900 -7.802 2.961 1.00 98.88 126 VAL A N 1
ATOM 961 C CA . VAL A 1 126 ? -7.455 -7.310 1.698 1.00 98.88 126 VAL A CA 1
ATOM 962 C C . VAL A 1 126 ? -7.745 -8.484 0.774 1.00 98.88 126 VAL A C 1
ATOM 964 O O . VAL A 1 126 ? -6.893 -9.343 0.551 1.00 98.88 126 VAL A O 1
ATOM 967 N N . GLN A 1 127 ? -8.937 -8.496 0.191 1.00 98.88 127 GLN A N 1
ATOM 968 C CA . GLN A 1 127 ? -9.309 -9.383 -0.908 1.00 98.88 127 GLN A CA 1
ATOM 969 C C . GLN A 1 127 ? -9.739 -8.541 -2.099 1.00 98.88 127 GLN A C 1
ATOM 971 O O . GLN A 1 127 ? -10.526 -7.613 -1.933 1.00 98.88 127 GLN A O 1
ATOM 976 N N . ALA A 1 128 ? -9.259 -8.873 -3.293 1.00 98.62 128 ALA A N 1
ATOM 977 C CA . ALA A 1 128 ? -9.557 -8.147 -4.517 1.00 98.62 128 ALA A CA 1
ATOM 978 C C . ALA A 1 128 ? -10.069 -9.087 -5.612 1.00 98.62 128 ALA A C 1
ATOM 980 O O . ALA A 1 128 ? -9.597 -10.217 -5.765 1.00 98.62 128 ALA A O 1
ATOM 981 N N . ARG A 1 129 ? -11.020 -8.588 -6.402 1.00 98.81 129 ARG A N 1
ATOM 982 C CA . ARG A 1 129 ? -11.461 -9.172 -7.672 1.00 98.81 129 ARG A CA 1
ATOM 983 C C . ARG A 1 129 ? -11.368 -8.118 -8.764 1.00 98.81 129 ARG A C 1
ATOM 985 O O . ARG A 1 129 ? -11.812 -6.990 -8.551 1.00 98.81 129 ARG A O 1
ATOM 992 N N . VAL A 1 130 ? -10.812 -8.491 -9.912 1.00 98.56 130 VAL A N 1
ATOM 993 C CA . VAL A 1 130 ? -10.546 -7.580 -11.032 1.00 98.56 130 VAL A CA 1
ATOM 994 C C . VAL A 1 130 ? -11.183 -8.106 -12.316 1.00 98.56 130 VAL A C 1
ATOM 996 O O . VAL A 1 130 ? -10.864 -9.195 -12.796 1.00 98.56 130 VAL A O 1
ATOM 999 N N . GLU A 1 131 ? -12.057 -7.291 -12.891 1.00 98.38 131 GLU A N 1
ATOM 1000 C CA . GLU A 1 131 ? -12.778 -7.510 -14.146 1.00 98.38 131 GLU A CA 1
ATOM 1001 C C . GLU A 1 131 ? -12.279 -6.533 -15.227 1.00 98.38 131 GLU A C 1
ATOM 1003 O O . GLU A 1 131 ? -11.637 -5.530 -14.917 1.00 98.38 131 GLU A O 1
ATOM 1008 N N . GLY A 1 132 ? -12.597 -6.812 -16.493 1.00 97.00 132 GLY A N 1
ATOM 1009 C CA . GLY A 1 132 ? -12.168 -6.019 -17.655 1.00 97.00 132 GLY A CA 1
ATOM 1010 C C . GLY A 1 132 ? -11.046 -6.692 -18.440 1.00 97.00 132 GLY A C 1
ATOM 1011 O O . GLY A 1 132 ? -10.508 -7.709 -18.009 1.00 97.00 132 GLY A O 1
ATOM 1012 N N . ASP A 1 133 ? -10.684 -6.162 -19.597 1.00 94.19 133 ASP A N 1
ATOM 1013 C CA . ASP A 1 133 ? -9.588 -6.702 -20.399 1.00 94.19 133 ASP A CA 1
ATOM 1014 C C . ASP A 1 133 ? -8.710 -5.565 -20.901 1.00 94.19 133 ASP A C 1
ATOM 1016 O O . ASP A 1 133 ? -9.215 -4.546 -21.369 1.00 94.19 133 ASP A O 1
ATOM 1020 N N . VAL A 1 134 ? -7.402 -5.722 -20.731 1.00 96.62 134 VAL A N 1
ATOM 1021 C CA . VAL A 1 134 ? -6.403 -4.708 -21.070 1.00 96.62 134 VAL A CA 1
ATOM 1022 C C . VAL A 1 134 ? -5.168 -5.394 -21.623 1.00 96.62 134 VAL A C 1
ATOM 1024 O O . VAL A 1 134 ? -4.765 -6.466 -21.162 1.00 96.62 134 VAL A O 1
ATOM 1027 N N . ARG A 1 135 ? -4.527 -4.750 -22.595 1.00 97.12 135 ARG A N 1
ATOM 1028 C CA . ARG A 1 135 ? -3.276 -5.234 -23.165 1.00 97.12 135 ARG A CA 1
ATOM 1029 C C . ARG A 1 135 ? -2.101 -4.649 -22.390 1.00 97.12 135 ARG A C 1
ATOM 1031 O O . ARG A 1 135 ? -1.721 -3.507 -22.606 1.00 97.12 135 ARG A O 1
ATOM 1038 N N . LEU A 1 136 ? -1.507 -5.455 -21.515 1.00 97.88 136 LEU A N 1
ATOM 1039 C CA . LEU A 1 136 ? -0.344 -5.026 -20.741 1.00 97.88 136 LEU A CA 1
ATOM 1040 C C . LEU A 1 136 ? 0.881 -4.784 -21.631 1.00 97.88 136 LEU A C 1
ATOM 1042 O O . LEU A 1 136 ? 1.169 -5.565 -22.544 1.00 97.88 136 LEU A O 1
ATOM 1046 N N . ASP A 1 137 ? 1.644 -3.745 -21.300 1.00 98.06 137 ASP A N 1
ATOM 1047 C CA . ASP A 1 137 ? 2.931 -3.474 -21.936 1.00 98.06 137 ASP A CA 1
ATOM 1048 C C . ASP A 1 137 ? 3.966 -4.558 -21.595 1.00 98.06 137 ASP A C 1
ATOM 1050 O O . ASP A 1 137 ? 3.947 -5.173 -20.523 1.00 98.06 137 ASP A O 1
ATOM 1054 N N . ASN A 1 138 ? 4.943 -4.764 -22.485 1.00 96.00 138 ASN A N 1
ATOM 1055 C CA . ASN A 1 138 ? 6.096 -5.620 -22.206 1.00 96.00 138 ASN A CA 1
ATOM 1056 C C . ASN A 1 138 ? 7.094 -4.903 -21.278 1.00 96.00 138 ASN A C 1
ATOM 1058 O O . ASN A 1 138 ? 8.097 -4.358 -21.733 1.00 96.00 138 ASN A O 1
ATOM 1062 N N . ARG A 1 139 ? 6.799 -4.897 -19.975 1.00 93.19 139 ARG A N 1
ATOM 1063 C CA . ARG A 1 139 ? 7.630 -4.285 -18.924 1.00 93.19 139 ARG A CA 1
ATOM 1064 C C . ARG A 1 139 ? 7.855 -5.250 -17.752 1.00 93.19 139 ARG A C 1
ATOM 1066 O O . ARG A 1 139 ? 7.133 -5.158 -16.758 1.00 93.19 139 ARG A O 1
ATOM 1073 N N . PRO A 1 140 ? 8.773 -6.227 -17.872 1.00 90.12 140 PRO A N 1
ATOM 1074 C CA . PRO A 1 140 ? 9.027 -7.214 -16.818 1.00 90.12 140 PRO A CA 1
ATOM 1075 C C . PRO A 1 140 ? 9.198 -6.559 -15.441 1.00 90.12 140 PRO A C 1
ATOM 1077 O O . PRO A 1 140 ? 9.842 -5.520 -15.329 1.00 90.12 140 PRO A O 1
ATOM 1080 N N . GLY A 1 141 ? 8.567 -7.123 -14.410 1.00 92.75 141 GLY A N 1
ATOM 1081 C CA . GLY A 1 141 ? 8.609 -6.568 -13.050 1.00 92.75 141 GLY A CA 1
ATOM 1082 C C . GLY A 1 141 ? 7.740 -5.323 -12.814 1.00 92.75 141 GLY A C 1
ATOM 1083 O O . GLY A 1 141 ? 7.631 -4.867 -11.680 1.00 92.75 141 GLY A O 1
ATOM 1084 N N . GLU A 1 142 ? 7.074 -4.782 -13.838 1.00 94.62 142 GLU A N 1
ATOM 1085 C CA . GLU A 1 142 ? 6.235 -3.583 -13.703 1.00 94.62 142 GLU A CA 1
ATOM 1086 C C . GLU A 1 142 ? 4.848 -3.682 -14.338 1.00 94.62 142 GLU A C 1
ATOM 1088 O O . GLU A 1 142 ? 4.019 -2.805 -14.093 1.00 94.62 142 GLU A O 1
ATOM 1093 N N . ARG A 1 143 ? 4.589 -4.716 -15.147 1.00 95.94 143 ARG A N 1
ATOM 1094 C CA . ARG A 1 143 ? 3.390 -4.812 -15.998 1.00 95.94 143 ARG A CA 1
ATOM 1095 C C . ARG A 1 143 ? 2.093 -4.639 -15.223 1.00 95.94 143 ARG A C 1
ATOM 1097 O O . ARG A 1 143 ? 1.278 -3.810 -15.604 1.00 95.94 143 ARG A O 1
ATOM 1104 N N . PHE A 1 144 ? 1.917 -5.418 -14.160 1.00 98.19 144 PHE A N 1
ATOM 1105 C CA . PHE A 1 144 ? 0.761 -5.381 -13.274 1.00 98.19 144 PHE A CA 1
ATOM 1106 C C . PHE A 1 144 ? 1.233 -5.500 -11.825 1.00 98.19 144 PHE A C 1
ATOM 1108 O O . PHE A 1 144 ? 2.039 -6.365 -11.491 1.00 98.19 144 PHE A O 1
ATOM 1115 N N . LYS A 1 145 ? 0.722 -4.634 -10.958 1.00 98.38 145 LYS A N 1
ATOM 1116 C CA . LYS A 1 145 ? 1.096 -4.511 -9.552 1.00 98.38 145 LYS A CA 1
ATOM 1117 C C . LYS A 1 145 ? -0.189 -4.660 -8.726 1.00 98.38 145 LYS A C 1
ATOM 1119 O O . LYS A 1 145 ? -0.958 -3.701 -8.644 1.00 98.38 145 LYS A O 1
ATOM 1124 N N . PRO A 1 146 ? -0.482 -5.844 -8.146 1.00 98.12 146 PRO A N 1
ATOM 1125 C CA . PRO A 1 146 ? -1.694 -6.042 -7.342 1.00 98.12 146 PRO A CA 1
ATOM 1126 C C . PRO A 1 146 ? -1.737 -5.156 -6.091 1.00 98.12 146 PRO A C 1
ATOM 1128 O O . PRO A 1 146 ? -2.817 -4.869 -5.579 1.00 98.12 146 PRO A O 1
ATOM 1131 N N . VAL A 1 147 ? -0.564 -4.754 -5.599 1.00 97.94 147 VAL A N 1
ATOM 1132 C CA . VAL A 1 147 ? -0.379 -3.870 -4.450 1.00 97.94 147 VAL A CA 1
ATOM 1133 C C . VAL A 1 147 ? 0.932 -3.102 -4.617 1.00 97.94 147 VAL A C 1
ATOM 1135 O O . VAL A 1 147 ? 1.950 -3.669 -5.022 1.00 97.94 147 VAL A O 1
ATOM 1138 N N . MET A 1 148 ? 0.897 -1.809 -4.301 1.00 98.50 148 MET A N 1
ATOM 1139 C CA . MET A 1 148 ? 2.049 -0.912 -4.335 1.00 98.50 148 MET A CA 1
ATOM 1140 C C . MET A 1 148 ? 2.050 -0.030 -3.086 1.00 98.50 148 MET A C 1
ATOM 1142 O O . MET A 1 148 ? 1.024 0.531 -2.706 1.00 98.50 148 MET A O 1
ATOM 1146 N N . LEU A 1 149 ? 3.213 0.084 -2.457 1.00 98.75 149 LEU A N 1
ATOM 1147 C CA . LEU A 1 149 ? 3.506 1.022 -1.387 1.00 98.75 149 LEU A CA 1
ATOM 1148 C C . LEU A 1 149 ? 4.025 2.332 -1.985 1.00 98.75 149 LEU A C 1
ATOM 1150 O O . LEU A 1 149 ? 4.800 2.314 -2.943 1.00 98.75 149 LEU A O 1
ATOM 1154 N N . SER A 1 150 ? 3.595 3.441 -1.396 1.00 98.19 150 SER A N 1
ATOM 1155 C CA . SER A 1 150 ? 3.960 4.813 -1.752 1.00 98.19 150 SER A CA 1
ATOM 1156 C C . SER A 1 150 ? 4.428 5.528 -0.489 1.00 98.19 150 SER A C 1
ATOM 1158 O O . SER A 1 150 ? 3.718 5.514 0.521 1.00 98.19 150 SER A O 1
ATOM 1160 N N . SER A 1 151 ? 5.637 6.080 -0.497 1.00 98.00 151 SER A N 1
ATOM 1161 C CA . SER A 1 151 ? 6.233 6.724 0.677 1.00 98.00 151 SER A CA 1
ATOM 1162 C C . SER A 1 151 ? 7.222 7.812 0.280 1.00 98.00 151 SER A C 1
ATOM 1164 O O . SER A 1 151 ? 7.551 7.957 -0.892 1.00 98.00 151 SER A O 1
ATOM 1166 N N . MET A 1 152 ? 7.740 8.533 1.269 1.00 96.88 152 MET A N 1
ATOM 1167 C CA . MET A 1 152 ? 8.710 9.606 1.072 1.00 96.88 152 MET A CA 1
ATOM 1168 C C . MET A 1 152 ? 10.107 9.194 1.549 1.00 96.88 152 MET A C 1
ATOM 1170 O O . MET A 1 152 ? 10.276 8.686 2.664 1.00 96.88 152 MET A O 1
ATOM 1174 N N . TYR A 1 153 ? 11.101 9.471 0.707 1.00 97.06 153 TYR A N 1
ATOM 1175 C CA . TYR A 1 153 ? 12.527 9.447 1.018 1.00 97.06 153 TYR A CA 1
ATOM 1176 C C . TYR A 1 153 ? 13.223 10.559 0.224 1.00 97.06 153 TYR A C 1
ATOM 1178 O O . TYR A 1 153 ? 13.425 10.424 -0.984 1.00 97.06 153 TYR A O 1
ATOM 1186 N N . ALA A 1 154 ? 13.538 11.666 0.897 1.00 95.25 154 ALA A N 1
ATOM 1187 C CA . ALA A 1 154 ? 14.240 12.807 0.305 1.00 95.25 154 ALA A CA 1
ATOM 1188 C C . ALA A 1 154 ? 15.745 12.756 0.616 1.00 95.25 154 ALA A C 1
ATOM 1190 O O . ALA A 1 154 ? 16.584 13.112 -0.206 1.00 95.25 154 ALA A O 1
ATOM 1191 N N . SER A 1 155 ? 16.113 12.278 1.808 1.00 94.75 155 SER A N 1
ATOM 1192 C CA . SER A 1 155 ? 17.508 12.069 2.200 1.00 94.75 155 SER A CA 1
ATOM 1193 C C . SER A 1 155 ? 17.622 11.070 3.362 1.00 94.75 155 SER A C 1
ATOM 1195 O O . SER A 1 155 ? 16.613 10.755 3.998 1.00 94.75 155 SER A O 1
ATOM 1197 N N . PRO A 1 156 ? 18.838 10.624 3.738 1.00 94.31 156 PRO A N 1
ATOM 1198 C CA . PRO A 1 156 ? 19.042 9.767 4.912 1.00 94.31 156 PRO A CA 1
ATOM 1199 C C . PRO A 1 156 ? 18.546 10.358 6.246 1.00 94.31 156 PRO A C 1
ATOM 1201 O O . PRO A 1 156 ? 18.353 9.622 7.214 1.00 94.31 156 PRO A O 1
ATOM 1204 N N . THR A 1 157 ? 18.332 11.675 6.321 1.00 94.31 157 THR A N 1
ATOM 1205 C CA . THR A 1 157 ? 17.838 12.372 7.522 1.00 94.31 157 THR A CA 1
ATOM 1206 C C . THR A 1 157 ? 16.411 12.908 7.371 1.00 94.31 157 THR A C 1
ATOM 1208 O O . THR A 1 157 ? 15.832 13.370 8.358 1.00 94.31 157 THR A O 1
ATOM 1211 N N . LEU A 1 158 ? 15.833 12.821 6.167 1.00 95.62 158 LEU A N 1
ATOM 1212 C CA . LEU A 1 158 ? 14.523 13.359 5.814 1.00 95.62 158 LEU A CA 1
ATOM 1213 C C . LEU A 1 158 ? 13.698 12.307 5.061 1.00 95.62 158 LEU A C 1
ATOM 1215 O O . LEU A 1 158 ? 13.832 12.137 3.849 1.00 95.62 158 LEU A O 1
ATOM 1219 N N . TRP A 1 159 ? 12.862 11.574 5.800 1.00 96.12 159 TRP A N 1
ATOM 1220 C CA . TRP A 1 159 ? 12.139 10.419 5.269 1.00 96.12 159 TRP A CA 1
ATOM 1221 C C . TRP A 1 159 ? 10.872 10.068 6.058 1.00 96.12 159 TRP A C 1
ATOM 1223 O O . TRP A 1 159 ? 10.719 10.415 7.231 1.00 96.12 159 TRP A O 1
ATOM 1233 N N . VAL A 1 160 ? 9.960 9.351 5.398 1.00 96.38 160 VAL A N 1
ATOM 1234 C CA . VAL A 1 160 ? 8.857 8.598 6.020 1.00 96.38 160 VAL A CA 1
ATOM 1235 C C . VAL A 1 160 ? 9.194 7.108 6.096 1.00 96.38 160 VAL A C 1
ATOM 1237 O O . VAL A 1 160 ? 8.897 6.482 7.112 1.00 96.38 160 VAL A O 1
ATOM 1240 N N . ALA A 1 161 ? 9.870 6.565 5.081 1.00 97.19 161 ALA A N 1
ATOM 1241 C CA . ALA A 1 161 ? 10.451 5.226 5.107 1.00 97.19 161 ALA A CA 1
ATOM 1242 C C . ALA A 1 161 ? 11.976 5.305 4.986 1.00 97.19 161 ALA A C 1
ATOM 1244 O O . ALA A 1 161 ? 12.483 6.022 4.135 1.00 97.19 161 ALA A O 1
ATOM 1245 N N . GLN A 1 162 ? 12.709 4.557 5.809 1.00 97.00 162 GLN A N 1
ATOM 1246 C CA . GLN A 1 162 ? 14.182 4.565 5.814 1.00 97.00 162 GLN A CA 1
ATOM 1247 C C . GLN A 1 162 ? 14.809 3.431 4.993 1.00 97.00 162 GLN A C 1
ATOM 1249 O O . GLN A 1 162 ? 15.998 3.461 4.682 1.00 97.00 162 GLN A O 1
ATOM 1254 N N . ALA A 1 163 ? 14.045 2.380 4.710 1.00 98.12 163 ALA A N 1
ATOM 1255 C CA . ALA A 1 163 ? 14.510 1.205 3.988 1.00 98.12 163 ALA A CA 1
ATOM 1256 C C . ALA A 1 163 ? 13.326 0.408 3.447 1.00 98.12 163 ALA A C 1
ATOM 1258 O O . ALA A 1 163 ? 12.208 0.510 3.958 1.00 98.12 163 ALA A O 1
ATOM 1259 N N . ALA A 1 164 ? 13.604 -0.426 2.454 1.00 98.56 164 ALA A N 1
ATOM 1260 C CA . ALA A 1 164 ? 12.702 -1.470 2.009 1.00 98.56 164 ALA A CA 1
ATOM 1261 C C . ALA A 1 164 ? 13.127 -2.828 2.574 1.00 98.56 164 ALA A C 1
ATOM 1263 O O . ALA A 1 164 ? 14.282 -3.025 2.959 1.00 98.56 164 ALA A O 1
ATOM 1264 N N . GLN A 1 165 ? 12.194 -3.771 2.611 1.00 98.38 165 GLN A N 1
ATOM 1265 C CA . GLN A 1 165 ? 12.450 -5.147 3.023 1.00 98.38 165 GLN A CA 1
ATOM 1266 C C . GLN A 1 165 ? 11.740 -6.123 2.082 1.00 98.38 165 GLN A C 1
ATOM 1268 O O . GLN A 1 165 ? 10.584 -5.896 1.729 1.00 98.38 165 GLN A O 1
ATOM 1273 N N . VAL A 1 166 ? 12.419 -7.205 1.692 1.00 98.44 166 VAL A N 1
ATOM 1274 C CA . VAL A 1 166 ? 11.877 -8.341 0.927 1.00 98.44 166 VAL A CA 1
ATOM 1275 C C . VAL A 1 166 ? 12.218 -9.621 1.678 1.00 98.44 166 VAL A C 1
ATOM 1277 O O . VAL A 1 166 ? 13.390 -9.956 1.831 1.00 98.44 166 VAL A O 1
ATOM 1280 N N . GLY A 1 167 ? 11.210 -10.348 2.164 1.00 97.25 167 GLY A N 1
ATOM 1281 C CA . GLY A 1 167 ? 11.470 -11.459 3.081 1.00 97.25 167 GLY A CA 1
ATOM 1282 C C . GLY A 1 167 ? 12.217 -10.960 4.319 1.00 97.25 167 GLY A C 1
ATOM 1283 O O . GLY A 1 167 ? 11.758 -10.034 4.991 1.00 97.25 167 GLY A O 1
ATOM 1284 N N . ASP A 1 168 ? 13.393 -11.535 4.556 1.00 95.81 168 ASP A N 1
ATOM 1285 C CA . ASP A 1 168 ? 14.304 -11.155 5.642 1.00 95.81 168 ASP A CA 1
ATOM 1286 C C . ASP A 1 168 ? 15.449 -10.233 5.174 1.00 95.81 168 ASP A C 1
ATOM 1288 O O . ASP A 1 168 ? 16.327 -9.873 5.958 1.00 95.81 168 ASP A O 1
ATOM 1292 N N . VAL A 1 169 ? 15.464 -9.843 3.894 1.00 97.38 169 VAL A N 1
ATOM 1293 C CA . VAL A 1 169 ? 16.529 -9.025 3.301 1.00 97.38 169 VAL A CA 1
ATOM 1294 C C . VAL A 1 169 ? 16.123 -7.556 3.294 1.00 97.38 169 VAL A C 1
ATOM 1296 O O . VAL A 1 169 ? 15.073 -7.181 2.770 1.00 97.38 169 VAL A O 1
ATOM 1299 N N . ARG A 1 170 ? 16.978 -6.705 3.865 1.00 97.50 170 ARG A N 1
ATOM 1300 C CA . ARG A 1 170 ? 16.804 -5.249 3.878 1.00 97.50 170 ARG A CA 1
ATOM 1301 C C . ARG A 1 170 ? 17.534 -4.615 2.696 1.00 97.50 170 ARG A C 1
ATOM 1303 O O . ARG A 1 170 ? 18.712 -4.882 2.484 1.00 97.50 170 ARG A O 1
ATOM 1310 N N . HIS A 1 171 ? 16.856 -3.702 2.008 1.00 97.94 171 HIS A N 1
ATOM 1311 C CA . HIS A 1 171 ? 17.408 -2.912 0.912 1.00 97.94 171 HIS A CA 1
ATOM 1312 C C . HIS A 1 171 ? 17.450 -1.425 1.302 1.00 97.94 171 HIS A C 1
ATOM 1314 O O . HIS A 1 171 ? 16.437 -0.882 1.766 1.00 97.94 171 HIS A O 1
ATOM 1320 N N . PRO A 1 172 ? 18.600 -0.742 1.156 1.00 97.50 172 PRO A N 1
ATOM 1321 C CA . PRO A 1 172 ? 18.665 0.702 1.346 1.00 97.50 172 PRO A CA 1
ATOM 1322 C C . PRO A 1 172 ? 17.851 1.419 0.263 1.00 97.50 172 PRO A C 1
ATOM 1324 O O . PRO A 1 172 ? 17.785 0.965 -0.878 1.00 97.50 172 PRO A O 1
ATOM 1327 N N . LEU A 1 173 ? 17.247 2.557 0.608 1.00 98.12 173 LEU A N 1
ATOM 1328 C CA . LEU A 1 173 ? 16.594 3.405 -0.387 1.00 98.12 173 LEU A CA 1
ATOM 1329 C C . LEU A 1 173 ? 17.646 4.305 -1.054 1.00 98.12 173 LEU A C 1
ATOM 1331 O O . LEU A 1 173 ? 18.332 5.058 -0.350 1.00 98.12 173 LEU A O 1
ATOM 1335 N N . PRO A 1 174 ? 17.806 4.249 -2.388 1.00 97.38 174 PRO A N 1
ATOM 1336 C CA . PRO A 1 174 ? 18.645 5.208 -3.092 1.00 97.38 174 PRO A CA 1
ATOM 1337 C C . PRO A 1 174 ? 17.945 6.573 -3.156 1.00 97.38 174 PRO A C 1
ATOM 1339 O O . PRO A 1 174 ? 16.735 6.674 -2.980 1.00 97.38 174 PRO A O 1
ATOM 1342 N N . LEU A 1 175 ? 18.689 7.638 -3.469 1.00 96.25 175 LEU A N 1
ATOM 1343 C CA . LEU A 1 175 ? 18.083 8.950 -3.761 1.00 96.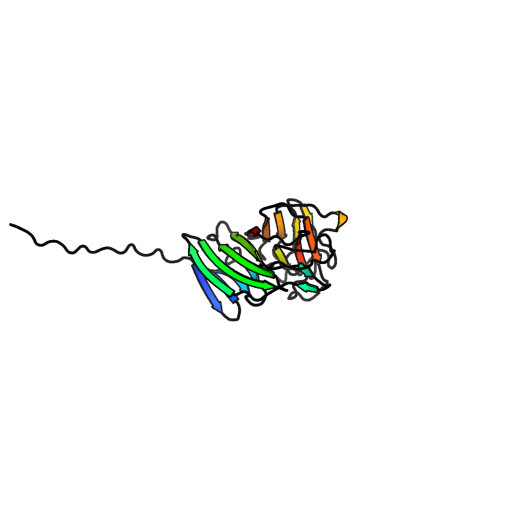25 175 LEU A CA 1
ATOM 1344 C C . LEU A 1 175 ? 17.336 8.963 -5.105 1.00 96.25 175 LEU A C 1
ATOM 1346 O O . LEU A 1 175 ? 16.504 9.832 -5.355 1.00 96.25 175 LEU A O 1
ATOM 1350 N N . GLN A 1 176 ? 17.664 8.019 -5.987 1.00 97.75 176 GLN A N 1
ATOM 1351 C CA . GLN A 1 176 ? 17.030 7.831 -7.283 1.00 97.75 176 GLN A CA 1
ATOM 1352 C C . GLN A 1 176 ? 17.326 6.424 -7.804 1.00 97.75 176 GLN A C 1
ATOM 1354 O O . GLN A 1 176 ? 18.437 5.925 -7.628 1.00 97.75 176 GLN A O 1
ATOM 1359 N N . GLY A 1 177 ? 16.377 5.827 -8.519 1.00 97.50 177 GLY A N 1
ATOM 1360 C CA . GLY A 1 177 ? 16.585 4.574 -9.238 1.00 97.50 177 GLY A CA 1
ATOM 1361 C C . GLY A 1 177 ? 15.972 3.365 -8.545 1.00 97.50 177 GLY A C 1
ATOM 1362 O O . GLY A 1 177 ? 15.072 3.494 -7.717 1.00 97.50 177 GLY A O 1
ATOM 1363 N N . TRP A 1 178 ? 16.440 2.176 -8.918 1.00 97.62 178 TRP A N 1
ATOM 1364 C CA . TRP A 1 178 ? 15.913 0.912 -8.412 1.00 97.62 178 TRP A CA 1
ATOM 1365 C C . TRP A 1 178 ? 16.219 0.714 -6.925 1.00 97.62 178 TRP A C 1
ATOM 1367 O O . TRP A 1 178 ? 17.363 0.847 -6.501 1.00 97.62 178 TRP A O 1
ATOM 1377 N N . VAL A 1 179 ? 15.199 0.342 -6.150 1.00 97.94 179 VAL A N 1
ATOM 1378 C CA . VAL A 1 179 ? 15.353 -0.117 -4.757 1.00 97.94 179 VAL A CA 1
ATOM 1379 C C . VAL A 1 179 ? 15.914 -1.539 -4.727 1.00 97.94 179 VAL A C 1
ATOM 1381 O O . VAL A 1 179 ? 16.815 -1.842 -3.953 1.00 97.94 179 VAL A O 1
ATOM 1384 N N . VAL A 1 180 ? 15.377 -2.400 -5.595 1.00 96.50 180 VAL A N 1
ATOM 1385 C CA . VAL A 1 180 ? 15.898 -3.742 -5.872 1.00 96.50 180 VAL A CA 1
ATOM 1386 C C . VAL A 1 180 ? 16.237 -3.772 -7.361 1.00 96.50 180 VAL A C 1
ATOM 1388 O O . VAL A 1 180 ? 15.305 -3.669 -8.171 1.00 96.50 180 VAL A O 1
ATOM 1391 N N . PRO A 1 181 ? 17.526 -3.841 -7.734 1.00 92.00 181 PRO A N 1
ATOM 1392 C CA . PRO A 1 181 ? 17.952 -3.914 -9.128 1.00 92.00 181 PRO A CA 1
ATOM 1393 C C . PRO A 1 181 ? 17.249 -5.052 -9.887 1.00 92.00 181 PRO A C 1
ATOM 1395 O O . PRO A 1 181 ? 17.008 -6.104 -9.293 1.00 92.00 181 PRO A O 1
ATOM 1398 N N . PRO A 1 182 ? 16.900 -4.882 -11.180 1.00 88.38 182 PRO A N 1
ATOM 1399 C CA . PRO A 1 182 ? 16.161 -5.889 -11.949 1.00 88.38 182 PRO A CA 1
ATOM 1400 C C . PRO A 1 182 ? 16.787 -7.293 -11.966 1.00 88.38 182 PRO A C 1
ATOM 1402 O O . PRO A 1 182 ? 16.061 -8.279 -12.051 1.00 88.38 182 PRO A O 1
ATOM 1405 N N . ASP A 1 183 ? 18.112 -7.385 -11.885 1.00 88.69 183 ASP A N 1
ATOM 1406 C CA . ASP A 1 183 ? 18.901 -8.620 -11.834 1.00 88.69 183 ASP A CA 1
ATOM 1407 C C . ASP A 1 183 ? 18.932 -9.286 -10.447 1.00 88.69 183 ASP A C 1
ATOM 1409 O O . ASP A 1 183 ? 19.248 -10.469 -10.341 1.00 88.69 183 ASP A O 1
ATOM 1413 N N . GLU A 1 184 ? 18.533 -8.565 -9.400 1.00 91.94 184 GLU A N 1
ATOM 1414 C CA . GLU A 1 184 ? 18.448 -9.052 -8.017 1.00 91.94 184 GLU A CA 1
ATOM 1415 C C . GLU A 1 184 ? 17.007 -9.360 -7.578 1.00 91.94 184 GLU A C 1
ATOM 1417 O O . GLU A 1 184 ? 16.768 -9.806 -6.451 1.00 91.94 184 GLU A O 1
ATOM 1422 N N . VAL A 1 185 ? 16.018 -9.120 -8.445 1.00 92.94 185 VAL A N 1
ATOM 1423 C CA . VAL A 1 185 ? 14.605 -9.318 -8.109 1.00 92.94 185 VAL A CA 1
ATOM 1424 C C . VAL A 1 185 ? 14.329 -10.789 -7.803 1.00 92.94 185 VAL A C 1
ATOM 1426 O O . VAL A 1 185 ? 14.450 -11.668 -8.655 1.00 92.94 185 VAL A O 1
ATOM 1429 N N . THR A 1 186 ? 13.858 -11.043 -6.584 1.00 92.00 186 THR A N 1
ATOM 1430 C CA . THR A 1 186 ? 13.423 -12.366 -6.133 1.00 92.00 186 THR A CA 1
ATOM 1431 C C . THR A 1 186 ? 11.927 -12.382 -5.848 1.00 92.00 186 THR A C 1
ATOM 1433 O O . THR A 1 186 ? 11.312 -11.368 -5.502 1.00 92.00 186 THR A O 1
ATOM 1436 N N . ALA A 1 187 ? 11.316 -13.555 -6.024 1.00 97.38 187 ALA A N 1
ATOM 1437 C CA . ALA A 1 187 ? 9.927 -13.754 -5.650 1.00 97.38 187 ALA A CA 1
ATOM 1438 C C . ALA A 1 187 ? 9.818 -13.950 -4.135 1.00 97.38 187 ALA A C 1
ATOM 1440 O O . ALA A 1 187 ? 10.445 -14.845 -3.573 1.00 97.38 187 ALA A O 1
ATOM 1441 N N . SER A 1 188 ? 8.973 -13.155 -3.485 1.00 98.38 188 SER A N 1
ATOM 1442 C CA . SER A 1 188 ? 8.696 -13.271 -2.055 1.00 98.38 188 SER A CA 1
ATOM 1443 C C . SER A 1 188 ? 7.203 -13.150 -1.783 1.00 98.38 188 SER A C 1
ATOM 1445 O O . SER A 1 188 ? 6.441 -12.590 -2.572 1.00 98.38 188 SER A O 1
ATOM 1447 N N . ARG A 1 189 ? 6.772 -13.704 -0.649 1.00 98.62 189 ARG A N 1
ATOM 1448 C CA . ARG A 1 189 ? 5.421 -13.498 -0.115 1.00 98.62 189 ARG A CA 1
ATOM 1449 C C . ARG A 1 189 ? 5.349 -12.284 0.799 1.00 98.62 189 ARG A C 1
ATOM 1451 O O . ARG A 1 189 ? 4.247 -11.853 1.111 1.00 98.62 189 ARG A O 1
ATOM 1458 N N . THR A 1 190 ? 6.480 -11.768 1.261 1.00 98.69 190 THR A N 1
ATOM 1459 C CA . THR A 1 190 ? 6.531 -10.668 2.221 1.00 98.69 190 THR A CA 1
ATOM 1460 C C . THR A 1 190 ? 7.443 -9.564 1.726 1.00 98.69 190 THR A C 1
ATOM 1462 O O . THR A 1 190 ? 8.546 -9.820 1.236 1.00 98.69 190 THR A O 1
ATOM 1465 N N . PHE A 1 191 ? 6.965 -8.331 1.844 1.00 98.81 191 PHE A N 1
ATOM 1466 C CA . PHE A 1 191 ? 7.752 -7.136 1.579 1.00 98.81 191 PHE A CA 1
ATOM 1467 C C . PHE A 1 191 ? 7.170 -5.934 2.315 1.00 98.81 191 PHE A C 1
ATOM 1469 O O . PHE A 1 191 ? 5.986 -5.930 2.644 1.00 98.81 191 PHE A O 1
ATOM 1476 N N . GLY A 1 192 ? 7.972 -4.903 2.549 1.00 98.56 192 GLY A N 1
ATOM 1477 C CA . GLY A 1 192 ? 7.524 -3.745 3.309 1.00 98.56 192 GLY A CA 1
ATOM 1478 C C . GLY A 1 192 ? 8.435 -2.536 3.190 1.00 98.56 192 GLY A C 1
ATOM 1479 O O . GLY A 1 192 ? 9.522 -2.601 2.613 1.00 98.56 192 GLY A O 1
ATOM 1480 N N . LEU A 1 193 ? 7.969 -1.424 3.751 1.00 98.69 193 LEU A N 1
ATOM 1481 C CA . LEU A 1 193 ? 8.756 -0.211 3.948 1.00 98.69 193 LEU A CA 1
ATOM 1482 C C . LEU A 1 193 ? 8.891 0.052 5.448 1.00 98.69 193 LEU A C 1
ATOM 1484 O O . LEU A 1 193 ? 7.892 0.184 6.161 1.00 98.69 193 LEU A O 1
ATOM 1488 N N . LEU A 1 194 ? 10.139 0.132 5.906 1.00 98.31 194 LEU A N 1
ATOM 1489 C CA . LEU A 1 194 ? 10.486 0.317 7.309 1.00 98.31 194 LEU A CA 1
ATOM 1490 C C . LEU A 1 194 ? 10.342 1.790 7.690 1.00 98.31 194 LEU A C 1
ATOM 1492 O O . LEU A 1 194 ? 10.976 2.657 7.083 1.00 98.31 194 LEU A O 1
ATOM 1496 N N . GLY A 1 195 ? 9.513 2.056 8.698 1.00 96.81 195 GLY A N 1
ATOM 1497 C CA . GLY A 1 195 ? 9.298 3.384 9.261 1.00 96.81 195 GLY A CA 1
ATOM 1498 C C . GLY A 1 195 ? 10.330 3.733 10.337 1.00 96.81 195 GLY A C 1
ATOM 1499 O O . GLY A 1 195 ? 11.429 3.181 10.368 1.00 96.81 195 GLY A O 1
ATOM 1500 N N . GLY A 1 196 ? 9.991 4.665 11.226 1.00 96.00 196 GLY A N 1
ATOM 1501 C CA . GLY A 1 196 ? 10.864 5.123 12.310 1.00 96.00 196 GLY A CA 1
ATOM 1502 C C . GLY A 1 196 ? 10.725 6.611 12.618 1.00 96.00 196 GLY A C 1
ATOM 1503 O O . GLY A 1 196 ? 9.706 7.233 12.313 1.00 96.00 196 GLY A O 1
ATOM 1504 N N . THR A 1 197 ? 11.750 7.171 13.257 1.00 96.06 197 THR A N 1
ATOM 1505 C CA . THR A 1 197 ? 11.804 8.589 13.624 1.00 96.06 197 THR A CA 1
ATOM 1506 C C . THR A 1 197 ? 12.990 9.278 12.953 1.00 96.06 197 THR A C 1
ATOM 1508 O O . THR A 1 197 ? 14.118 8.796 13.031 1.00 96.06 197 THR A O 1
ATOM 1511 N N . CYS A 1 198 ? 12.734 10.433 12.347 1.00 94.19 198 CYS A N 1
ATOM 1512 C CA . CYS A 1 198 ? 13.719 11.376 11.824 1.00 94.19 198 CYS A CA 1
ATOM 1513 C C . CYS A 1 198 ? 13.325 12.814 12.216 1.00 94.19 198 CYS A C 1
ATOM 1515 O O . CYS A 1 198 ? 12.329 13.025 12.910 1.00 94.19 198 CYS A O 1
ATOM 1517 N N . ALA A 1 199 ? 14.079 13.820 11.763 1.00 90.00 199 ALA A N 1
ATOM 1518 C CA . ALA A 1 199 ? 13.803 15.224 12.094 1.00 90.00 199 ALA A CA 1
ATOM 1519 C C . ALA A 1 199 ? 12.439 15.728 11.574 1.00 90.00 199 ALA A C 1
ATOM 1521 O O . ALA A 1 199 ? 11.856 16.638 12.154 1.00 90.00 199 ALA A O 1
ATOM 1522 N N . TRP A 1 200 ? 11.920 15.130 10.499 1.00 90.25 200 TRP A N 1
ATOM 1523 C CA . TRP A 1 200 ? 10.628 15.484 9.898 1.00 90.25 200 TRP A CA 1
ATOM 1524 C C . TRP A 1 200 ? 9.453 14.672 10.429 1.00 90.25 200 TRP A C 1
ATOM 1526 O O . TRP A 1 200 ? 8.312 15.137 10.438 1.00 90.25 200 TRP A O 1
ATOM 1536 N N . LYS A 1 201 ? 9.713 13.432 10.845 1.00 92.62 201 LYS A N 1
ATOM 1537 C CA . LYS A 1 201 ? 8.667 12.457 11.115 1.00 92.62 201 LYS A CA 1
ATOM 1538 C C . LYS A 1 201 ? 8.943 11.693 12.389 1.00 92.62 201 LYS A C 1
ATOM 1540 O O . LYS A 1 201 ? 9.982 11.064 12.520 1.00 92.62 201 LYS A O 1
ATOM 1545 N N . THR A 1 202 ? 7.980 11.687 13.301 1.00 93.62 202 THR A N 1
ATOM 1546 C CA . THR A 1 202 ? 8.052 10.898 14.533 1.00 93.62 202 THR A CA 1
ATOM 1547 C C . THR A 1 202 ? 7.216 9.631 14.401 1.00 93.62 202 THR A C 1
ATOM 1549 O O . THR A 1 202 ? 6.045 9.702 14.020 1.00 93.62 202 THR A O 1
ATOM 1552 N N . HIS A 1 203 ? 7.816 8.484 14.733 1.00 94.62 203 HIS A N 1
ATOM 1553 C CA . HIS A 1 203 ? 7.170 7.168 14.764 1.00 94.62 203 HIS A CA 1
ATOM 1554 C C . HIS A 1 203 ? 6.331 6.869 13.508 1.00 94.62 203 HIS A C 1
ATOM 1556 O O . HIS A 1 203 ? 5.163 6.481 13.613 1.00 94.62 203 HIS A O 1
ATOM 1562 N N . ALA A 1 204 ? 6.892 7.086 12.316 1.00 96.12 204 ALA A N 1
ATOM 1563 C CA . ALA A 1 204 ? 6.287 6.580 11.090 1.00 96.12 204 ALA A CA 1
ATOM 1564 C C . ALA A 1 204 ? 6.142 5.052 11.210 1.00 96.12 204 ALA A C 1
ATOM 1566 O O . ALA A 1 204 ? 7.130 4.399 11.547 1.00 96.12 204 ALA A O 1
ATOM 1567 N N . PRO A 1 205 ? 4.954 4.471 10.982 1.00 97.00 205 PRO A N 1
ATOM 1568 C CA . PRO A 1 205 ? 4.768 3.034 11.102 1.00 97.00 205 PRO A CA 1
ATOM 1569 C C . PRO A 1 205 ? 5.570 2.291 10.035 1.00 97.00 205 PRO A C 1
ATOM 1571 O O . PRO A 1 205 ? 5.639 2.730 8.884 1.00 97.00 205 PRO A O 1
ATOM 1574 N N . THR A 1 206 ? 6.112 1.135 10.408 1.00 97.81 206 THR A N 1
ATOM 1575 C CA . THR A 1 206 ? 6.550 0.130 9.435 1.00 97.81 206 THR A CA 1
ATOM 1576 C C . THR A 1 206 ? 5.316 -0.502 8.808 1.00 97.81 206 THR A C 1
ATOM 1578 O O . THR A 1 206 ? 4.402 -0.900 9.533 1.00 97.81 206 THR A O 1
ATOM 1581 N N . ILE A 1 207 ? 5.279 -0.559 7.475 1.00 98.69 207 ILE A N 1
ATOM 1582 C CA . ILE A 1 207 ? 4.195 -1.187 6.716 1.00 98.69 207 ILE A CA 1
ATOM 1583 C C . ILE A 1 207 ? 4.724 -2.446 6.040 1.00 98.69 207 ILE A C 1
ATOM 1585 O O . ILE A 1 207 ? 5.528 -2.351 5.113 1.00 98.69 207 ILE A O 1
ATOM 1589 N N . ASP A 1 208 ? 4.204 -3.596 6.460 1.00 98.56 208 ASP A N 1
ATOM 1590 C CA . ASP A 1 208 ? 4.491 -4.904 5.877 1.00 98.56 208 ASP A CA 1
ATOM 1591 C C . ASP A 1 208 ? 3.286 -5.445 5.109 1.00 98.56 208 ASP A C 1
ATOM 1593 O O . ASP A 1 208 ? 2.142 -5.401 5.575 1.00 98.56 208 ASP A O 1
ATOM 1597 N N . ILE A 1 209 ? 3.560 -6.017 3.943 1.00 98.88 209 ILE A N 1
ATOM 1598 C CA . ILE A 1 209 ? 2.609 -6.717 3.093 1.00 98.88 209 ILE A CA 1
ATOM 1599 C C . ILE A 1 209 ? 2.928 -8.207 3.119 1.00 98.88 209 ILE A C 1
ATOM 1601 O O . ILE A 1 209 ? 4.055 -8.615 2.858 1.00 98.88 209 ILE A O 1
ATOM 1605 N N . THR A 1 210 ? 1.923 -9.036 3.396 1.00 98.88 210 THR A N 1
ATOM 1606 C CA . THR A 1 210 ? 1.994 -10.495 3.222 1.00 98.88 210 THR A CA 1
ATOM 1607 C C . THR A 1 210 ? 1.015 -10.932 2.144 1.00 98.88 210 THR A C 1
ATOM 1609 O O . THR A 1 210 ? -0.195 -10.838 2.323 1.00 98.88 210 THR A O 1
ATOM 1612 N N . LEU A 1 211 ? 1.532 -11.420 1.027 1.00 98.88 211 LEU A N 1
ATOM 1613 C CA . LEU A 1 211 ? 0.785 -11.855 -0.145 1.00 98.88 211 LEU A CA 1
ATOM 1614 C C . LEU A 1 211 ? 0.253 -13.287 0.011 1.00 98.88 211 LEU A C 1
ATOM 1616 O O . LEU A 1 211 ? 0.830 -14.131 0.708 1.00 98.88 211 LEU A O 1
ATOM 1620 N N . ASP A 1 212 ? -0.822 -13.597 -0.713 1.00 98.50 212 ASP A N 1
ATOM 1621 C CA . ASP A 1 212 ? -1.358 -14.956 -0.845 1.00 98.50 212 ASP A CA 1
ATOM 1622 C C . ASP A 1 212 ? -0.493 -15.889 -1.715 1.00 98.50 212 ASP A C 1
ATOM 1624 O O . ASP A 1 212 ? -0.619 -17.114 -1.618 1.00 98.50 212 ASP A O 1
ATOM 1628 N N . ARG A 1 213 ? 0.442 -15.329 -2.487 1.00 98.44 213 ARG A N 1
ATOM 1629 C CA . ARG A 1 213 ? 1.396 -16.027 -3.360 1.00 98.44 213 ARG A CA 1
ATOM 1630 C C . ARG A 1 213 ? 2.732 -15.292 -3.403 1.00 98.44 213 ARG A C 1
ATOM 1632 O O . ARG A 1 213 ? 2.787 -14.102 -3.114 1.00 98.44 213 ARG A O 1
ATOM 1639 N N . ALA A 1 214 ? 3.804 -15.996 -3.756 1.00 98.44 214 ALA A N 1
ATOM 1640 C CA . ALA A 1 214 ? 5.088 -15.342 -3.983 1.00 98.44 214 ALA A CA 1
ATOM 1641 C C . ALA A 1 214 ? 5.043 -14.583 -5.315 1.00 98.44 214 ALA A C 1
ATOM 1643 O O . ALA A 1 214 ? 4.590 -15.138 -6.316 1.00 98.44 214 ALA A O 1
ATOM 1644 N N . LEU A 1 215 ? 5.499 -13.333 -5.317 1.00 98.50 215 LEU A N 1
ATOM 1645 C CA . LEU A 1 215 ? 5.610 -12.492 -6.508 1.00 98.50 215 LEU A CA 1
ATOM 1646 C C . LEU A 1 215 ? 6.978 -11.803 -6.522 1.00 98.50 215 LEU A C 1
ATOM 1648 O O . LEU A 1 215 ? 7.501 -11.518 -5.443 1.00 98.50 215 LEU A O 1
ATOM 1652 N N . PRO A 1 216 ? 7.558 -11.526 -7.703 1.00 98.12 216 PRO A N 1
ATOM 1653 C CA . PRO A 1 216 ? 8.717 -10.647 -7.832 1.00 98.12 216 PRO A CA 1
ATOM 1654 C C . PRO A 1 216 ? 8.477 -9.312 -7.118 1.00 98.12 216 PRO A C 1
ATOM 1656 O O . PRO A 1 216 ? 7.457 -8.664 -7.368 1.00 98.12 216 PRO A O 1
ATOM 1659 N N . ILE A 1 217 ? 9.391 -8.910 -6.233 1.00 98.44 217 ILE A N 1
ATOM 1660 C CA . ILE A 1 217 ? 9.299 -7.641 -5.498 1.00 98.44 217 ILE A CA 1
ATOM 1661 C C . ILE A 1 217 ? 10.383 -6.681 -5.980 1.00 98.44 217 ILE A C 1
ATOM 1663 O O . ILE A 1 217 ? 11.557 -7.037 -6.036 1.00 98.44 217 ILE A O 1
ATOM 1667 N N . THR A 1 218 ? 9.999 -5.450 -6.304 1.00 97.75 218 THR A N 1
ATOM 1668 C CA . THR A 1 218 ? 10.943 -4.393 -6.681 1.00 97.75 218 THR A CA 1
ATOM 1669 C C . THR A 1 218 ? 10.385 -3.014 -6.331 1.00 97.75 218 THR A C 1
ATOM 1671 O O . THR A 1 218 ? 9.279 -2.881 -5.804 1.00 97.75 218 THR A O 1
ATOM 1674 N N . GLY A 1 219 ? 11.156 -1.966 -6.594 1.00 97.81 219 GLY A N 1
ATOM 1675 C CA . GLY A 1 219 ? 10.737 -0.593 -6.383 1.00 97.81 219 GLY A CA 1
ATOM 1676 C C . GLY A 1 219 ? 11.608 0.411 -7.089 1.00 97.81 219 GLY A C 1
ATOM 1677 O O . GLY A 1 219 ? 12.702 0.103 -7.553 1.00 97.81 219 GLY A O 1
ATOM 1678 N N . TRP A 1 220 ? 11.129 1.641 -7.100 1.00 97.81 220 TRP A N 1
ATOM 1679 C CA . TRP A 1 220 ? 11.793 2.767 -7.716 1.00 97.81 220 TRP A CA 1
ATOM 1680 C C . TRP A 1 220 ? 11.678 3.996 -6.824 1.00 97.81 220 TRP A C 1
ATOM 1682 O O . TRP A 1 220 ? 10.608 4.276 -6.280 1.00 97.81 220 TRP A O 1
ATOM 1692 N N . VAL A 1 221 ? 12.768 4.747 -6.720 1.00 98.38 221 VAL A N 1
ATOM 1693 C CA . VAL A 1 221 ? 12.784 6.080 -6.127 1.00 98.38 221 VAL A CA 1
ATOM 1694 C C . VAL A 1 221 ? 12.894 7.109 -7.243 1.00 98.38 221 VAL A C 1
ATOM 1696 O O . VAL A 1 221 ? 13.858 7.127 -8.014 1.00 98.38 221 VAL A O 1
ATOM 1699 N N . THR A 1 222 ? 11.900 7.983 -7.332 1.00 97.12 222 THR A N 1
ATOM 1700 C CA . THR A 1 222 ? 11.981 9.195 -8.147 1.00 97.12 222 THR A CA 1
ATOM 1701 C C . THR A 1 222 ? 12.592 10.282 -7.290 1.00 97.12 222 THR A C 1
ATOM 1703 O O . THR A 1 222 ? 12.069 10.575 -6.222 1.00 97.12 222 THR A O 1
ATOM 1706 N N . ARG A 1 223 ? 13.690 10.889 -7.742 1.00 95.50 223 ARG A N 1
ATOM 1707 C CA . ARG A 1 223 ? 14.343 11.949 -6.975 1.00 95.50 223 ARG A CA 1
ATOM 1708 C C . ARG A 1 223 ? 13.350 13.072 -6.656 1.00 95.50 223 ARG A C 1
ATOM 1710 O O . ARG A 1 223 ? 12.785 13.656 -7.577 1.00 95.50 223 ARG A O 1
ATOM 1717 N N . SER A 1 224 ? 13.204 13.389 -5.375 1.00 94.81 224 SER A N 1
ATOM 1718 C CA . SER A 1 224 ? 12.565 14.611 -4.891 1.00 94.81 224 SER A CA 1
ATOM 1719 C C . SER A 1 224 ? 13.254 15.048 -3.605 1.00 94.81 224 SER A C 1
ATOM 1721 O O . SER A 1 224 ? 13.623 14.211 -2.783 1.00 94.81 224 SER A O 1
ATOM 1723 N N . ASP A 1 225 ? 13.422 16.357 -3.457 1.00 91.75 225 ASP A N 1
ATOM 1724 C CA . ASP A 1 225 ? 13.933 16.980 -2.237 1.00 91.75 225 ASP A CA 1
ATOM 1725 C C . ASP A 1 225 ? 12.775 17.557 -1.382 1.00 91.75 225 ASP A C 1
ATOM 1727 O O . ASP A 1 225 ? 13.017 18.096 -0.301 1.00 91.75 225 ASP A O 1
ATOM 1731 N N . ASP A 1 226 ? 11.516 17.444 -1.843 1.00 91.44 226 ASP A N 1
ATOM 1732 C CA . ASP A 1 226 ? 10.321 17.873 -1.104 1.00 91.44 226 ASP A CA 1
ATOM 1733 C C . ASP A 1 226 ? 9.835 16.748 -0.167 1.00 91.44 226 ASP A C 1
ATOM 1735 O O . ASP A 1 226 ? 9.417 15.685 -0.632 1.00 91.44 226 ASP A O 1
ATOM 1739 N N . PRO A 1 227 ? 9.827 16.952 1.163 1.00 86.56 227 PRO A N 1
ATOM 1740 C CA . PRO A 1 227 ? 9.367 15.942 2.115 1.00 86.56 227 PRO A CA 1
ATOM 1741 C C . PRO A 1 227 ? 7.847 15.690 2.102 1.00 86.56 227 PRO A C 1
ATOM 1743 O O . PRO A 1 227 ? 7.363 14.851 2.872 1.00 86.56 227 PRO A O 1
ATOM 1746 N N . ASN A 1 228 ? 7.089 16.415 1.276 1.00 88.88 228 ASN A N 1
ATOM 1747 C CA . ASN A 1 228 ? 5.674 16.164 1.011 1.00 88.88 228 ASN A CA 1
ATOM 1748 C C . ASN A 1 228 ? 5.440 15.263 -0.208 1.00 88.88 228 ASN A C 1
ATOM 1750 O O . ASN A 1 228 ? 4.312 14.799 -0.391 1.00 88.88 228 ASN A O 1
ATOM 1754 N N . ASP A 1 229 ? 6.473 14.998 -1.011 1.00 91.56 229 ASP A N 1
ATOM 1755 C CA . ASP A 1 229 ? 6.374 14.120 -2.169 1.00 91.56 229 ASP A CA 1
ATOM 1756 C C . ASP A 1 229 ? 6.584 12.659 -1.773 1.00 91.56 229 ASP A C 1
ATOM 1758 O O . ASP A 1 229 ? 7.580 12.284 -1.149 1.00 91.56 229 ASP A O 1
ATOM 1762 N N . ASP A 1 230 ? 5.678 11.795 -2.224 1.00 92.38 230 ASP A N 1
ATOM 1763 C CA . ASP A 1 230 ? 5.898 10.355 -2.174 1.00 92.38 230 ASP A CA 1
ATOM 1764 C C . ASP A 1 230 ? 6.860 9.945 -3.308 1.00 92.38 230 ASP A C 1
ATOM 1766 O O . ASP A 1 230 ? 6.448 9.570 -4.409 1.00 92.38 230 ASP A O 1
ATOM 1770 N N . SER A 1 231 ? 8.164 10.047 -3.044 1.00 96.81 231 SER A N 1
ATOM 1771 C CA . SER A 1 231 ? 9.239 9.708 -3.985 1.00 96.81 231 SER A CA 1
ATOM 1772 C C . SER A 1 231 ? 9.457 8.204 -4.183 1.00 96.81 231 SER A C 1
ATOM 1774 O O . SER A 1 231 ? 10.045 7.794 -5.186 1.00 96.81 231 SER A O 1
ATOM 1776 N N . VAL A 1 232 ? 9.005 7.368 -3.247 1.00 98.31 232 VAL A N 1
ATOM 1777 C CA . VAL A 1 232 ? 9.287 5.927 -3.195 1.00 98.31 232 VAL A CA 1
ATOM 1778 C C . VAL A 1 232 ? 8.068 5.126 -3.625 1.00 98.31 232 VAL A C 1
ATOM 1780 O O . VAL A 1 232 ? 7.030 5.161 -2.967 1.00 98.31 232 VAL A O 1
ATOM 1783 N N . GLY A 1 233 ? 8.231 4.319 -4.670 1.00 98.31 233 GLY A N 1
ATOM 1784 C CA . GLY A 1 233 ? 7.311 3.252 -5.042 1.00 98.31 233 GLY A CA 1
ATOM 1785 C C . GLY A 1 233 ? 7.919 1.879 -4.765 1.00 98.31 233 GLY A C 1
ATOM 1786 O O . GLY A 1 233 ? 9.023 1.608 -5.223 1.00 98.31 233 GLY A O 1
ATOM 1787 N N . PHE A 1 234 ? 7.209 0.987 -4.073 1.00 98.69 234 PHE A N 1
ATOM 1788 C CA . PHE A 1 234 ? 7.684 -0.379 -3.796 1.00 98.69 234 PHE A CA 1
ATOM 1789 C C . PHE A 1 234 ? 6.539 -1.385 -3.927 1.00 98.69 234 PHE A C 1
ATOM 1791 O O . PHE A 1 234 ? 5.480 -1.183 -3.340 1.00 98.69 234 PHE A O 1
ATOM 1798 N N . TRP A 1 235 ? 6.679 -2.433 -4.738 1.00 98.62 235 TRP A N 1
ATOM 1799 C CA . TRP A 1 235 ? 5.537 -3.248 -5.165 1.00 98.62 235 TRP A CA 1
ATOM 1800 C C . TRP A 1 235 ? 5.875 -4.715 -5.405 1.00 98.62 235 TRP A C 1
ATOM 1802 O O . TRP A 1 235 ? 7.012 -5.090 -5.685 1.00 98.62 235 TRP A O 1
ATOM 1812 N N . ALA A 1 236 ? 4.819 -5.527 -5.382 1.00 98.56 236 ALA A N 1
ATOM 1813 C CA . ALA A 1 236 ? 4.816 -6.863 -5.956 1.00 98.56 236 ALA A CA 1
ATOM 1814 C C . ALA A 1 236 ? 4.393 -6.796 -7.427 1.00 98.56 236 ALA A C 1
ATOM 1816 O O . ALA A 1 236 ? 3.490 -6.031 -7.766 1.00 98.56 236 ALA A O 1
ATOM 1817 N N . ALA A 1 237 ? 5.015 -7.590 -8.293 1.00 97.81 237 ALA A N 1
ATOM 1818 C CA . ALA A 1 237 ? 4.772 -7.577 -9.731 1.00 97.81 237 ALA A CA 1
ATOM 1819 C C . ALA A 1 237 ? 4.191 -8.900 -10.242 1.00 97.81 237 ALA A C 1
ATOM 1821 O O . ALA A 1 237 ? 4.532 -9.976 -9.762 1.00 97.81 237 ALA A O 1
ATOM 1822 N N . ALA A 1 238 ? 3.338 -8.823 -11.257 1.00 97.56 238 ALA A N 1
ATOM 1823 C CA . ALA A 1 238 ? 2.855 -9.960 -12.025 1.00 97.56 238 ALA A CA 1
ATOM 1824 C C . ALA A 1 238 ? 2.912 -9.639 -13.523 1.00 97.56 238 ALA A C 1
ATOM 1826 O O . ALA A 1 238 ? 2.703 -8.498 -13.940 1.00 97.56 238 ALA A O 1
ATOM 1827 N N . ASP A 1 239 ? 3.148 -10.664 -14.341 1.00 96.19 239 ASP A N 1
ATOM 1828 C CA . ASP A 1 239 ? 3.252 -10.505 -15.798 1.00 96.19 239 ASP A CA 1
ATOM 1829 C C . ASP A 1 239 ? 1.895 -10.511 -16.520 1.00 96.19 239 ASP A C 1
ATOM 1831 O O . ASP A 1 239 ? 1.825 -10.310 -17.733 1.00 96.19 239 ASP A O 1
ATOM 1835 N N . HIS A 1 240 ? 0.814 -10.739 -15.775 1.00 97.06 240 HIS A N 1
ATOM 1836 C CA . HIS A 1 240 ? -0.564 -10.774 -16.251 1.00 97.06 240 HIS A CA 1
ATOM 1837 C C . HIS A 1 240 ? -1.510 -10.165 -15.209 1.00 97.06 240 HIS A C 1
ATOM 1839 O O . HIS A 1 240 ? -1.173 -10.050 -14.028 1.00 97.06 240 HIS A O 1
ATOM 1845 N N . VAL A 1 241 ? -2.721 -9.803 -15.639 1.00 98.12 241 VAL A N 1
ATOM 1846 C CA . VAL A 1 241 ? -3.766 -9.297 -14.740 1.00 98.12 241 VAL A CA 1
ATOM 1847 C C . VAL A 1 241 ? -4.197 -10.403 -13.778 1.00 98.12 241 VAL A C 1
ATOM 1849 O O . VAL A 1 241 ? -4.769 -11.416 -14.190 1.00 98.12 241 VAL A O 1
ATOM 1852 N N . LEU A 1 242 ? -3.981 -10.192 -12.478 1.00 98.31 242 LEU A N 1
ATOM 1853 C CA . LEU A 1 242 ? -4.498 -11.091 -11.450 1.00 98.31 242 LEU A CA 1
ATOM 1854 C C . LEU A 1 242 ? -5.991 -10.824 -11.236 1.00 98.31 242 LEU A C 1
ATOM 1856 O O . LEU A 1 242 ? -6.384 -9.790 -10.700 1.00 98.31 242 LEU A O 1
ATOM 1860 N N . ARG A 1 243 ? -6.832 -11.782 -11.636 1.00 98.12 243 ARG A N 1
ATOM 1861 C CA . ARG A 1 243 ? -8.301 -11.677 -11.538 1.00 98.12 243 ARG A CA 1
ATOM 1862 C C . ARG A 1 243 ? -8.829 -11.770 -10.113 1.00 98.12 243 ARG A C 1
ATOM 1864 O O . ARG A 1 243 ? -9.875 -11.205 -9.809 1.00 98.12 243 ARG A O 1
ATOM 1871 N N . ALA A 1 244 ? -8.108 -12.475 -9.251 1.00 98.56 244 ALA A N 1
ATOM 1872 C CA . ALA A 1 244 ? -8.390 -12.555 -7.830 1.00 98.56 244 ALA A CA 1
ATOM 1873 C C . ALA A 1 244 ? -7.086 -12.723 -7.050 1.00 98.56 244 ALA A C 1
ATOM 1875 O O . ALA A 1 244 ? -6.220 -13.526 -7.425 1.00 98.56 244 ALA A O 1
ATOM 1876 N N . TYR A 1 245 ? -6.954 -11.962 -5.972 1.00 98.75 245 TYR A N 1
ATOM 1877 C CA . TYR A 1 245 ? -5.801 -12.013 -5.083 1.00 98.75 245 TYR A CA 1
ATOM 1878 C C . TYR A 1 245 ? -6.165 -11.489 -3.698 1.00 98.75 245 TYR A C 1
ATOM 1880 O O . TYR A 1 245 ? -7.164 -10.791 -3.511 1.00 98.75 245 TYR A O 1
ATOM 1888 N N . SER A 1 246 ? -5.343 -11.839 -2.720 1.00 98.88 246 SER A N 1
ATOM 1889 C CA . SER A 1 246 ? -5.463 -11.353 -1.354 1.00 98.88 246 SER A CA 1
ATOM 1890 C C . SER A 1 246 ? -4.099 -11.099 -0.730 1.00 98.88 246 SER A C 1
ATOM 1892 O O . SER A 1 246 ? -3.087 -11.679 -1.131 1.00 98.88 246 SER A O 1
ATOM 1894 N N . TYR A 1 247 ? -4.068 -10.181 0.226 1.00 98.88 247 TYR A N 1
ATOM 1895 C CA . TYR A 1 247 ? -2.871 -9.845 0.982 1.00 98.88 247 TYR A CA 1
ATOM 1896 C C . TYR A 1 247 ? -3.246 -9.241 2.330 1.00 98.88 247 TYR A C 1
ATOM 1898 O O . TYR A 1 247 ? -4.340 -8.716 2.510 1.00 98.88 247 TYR A O 1
ATO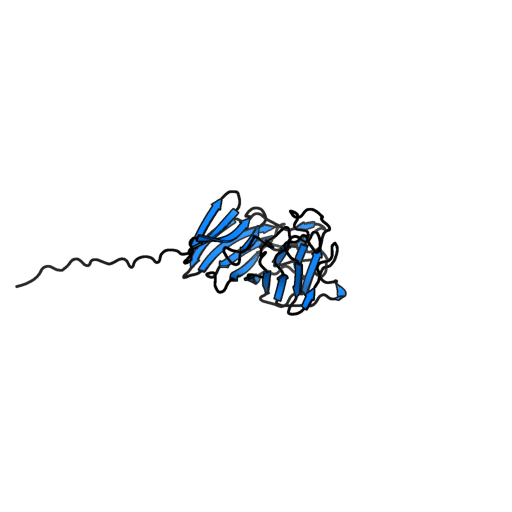M 1906 N N . ARG A 1 248 ? -2.325 -9.298 3.283 1.00 98.88 248 ARG A N 1
ATOM 1907 C CA . ARG A 1 248 ? -2.435 -8.637 4.580 1.00 98.88 248 ARG A CA 1
ATOM 1908 C C . ARG A 1 248 ? -1.535 -7.418 4.611 1.00 98.88 248 ARG A C 1
ATOM 1910 O O . ARG A 1 248 ? -0.379 -7.518 4.217 1.00 98.88 248 ARG A O 1
ATOM 1917 N N . ILE A 1 249 ? -2.052 -6.316 5.135 1.00 98.81 249 ILE A N 1
ATOM 1918 C CA . ILE A 1 249 ? -1.296 -5.124 5.507 1.00 98.81 249 ILE A CA 1
ATOM 1919 C C . ILE A 1 249 ? -1.127 -5.148 7.025 1.00 98.81 249 ILE A C 1
ATOM 1921 O O . ILE A 1 249 ? -2.114 -5.272 7.754 1.00 98.81 249 ILE A O 1
ATOM 1925 N N . THR A 1 250 ? 0.102 -5.001 7.501 1.00 98.56 250 THR A N 1
ATOM 1926 C CA . THR A 1 250 ? 0.406 -4.794 8.918 1.00 98.56 250 THR A CA 1
ATOM 1927 C C . THR A 1 250 ? 1.103 -3.454 9.070 1.00 98.56 250 THR A C 1
ATOM 1929 O O . THR A 1 250 ? 2.158 -3.248 8.484 1.00 98.56 250 THR A O 1
ATOM 1932 N N . ALA A 1 251 ? 0.519 -2.551 9.852 1.00 98.25 251 ALA A N 1
ATOM 1933 C CA . ALA A 1 251 ? 1.221 -1.389 10.374 1.00 98.25 251 ALA A CA 1
ATOM 1934 C C . ALA A 1 251 ? 1.706 -1.701 11.784 1.00 98.25 251 ALA A C 1
ATOM 1936 O O . ALA A 1 251 ? 0.904 -2.102 12.628 1.00 98.25 251 ALA A O 1
ATOM 1937 N N . ALA A 1 252 ? 2.988 -1.492 12.050 1.00 96.62 252 ALA A N 1
ATOM 1938 C CA . ALA A 1 252 ? 3.581 -1.676 13.367 1.00 96.62 252 ALA A CA 1
ATOM 1939 C C . ALA A 1 252 ? 4.306 -0.406 13.816 1.00 96.62 252 ALA A C 1
ATOM 1941 O O . ALA A 1 252 ? 4.849 0.338 12.993 1.00 96.62 252 ALA A O 1
ATOM 1942 N N . LEU A 1 253 ? 4.312 -0.168 15.128 1.00 89.50 253 LEU A N 1
ATOM 1943 C CA . LEU A 1 253 ? 5.252 0.771 15.732 1.00 89.50 253 LEU A CA 1
ATOM 1944 C C . LEU A 1 253 ? 6.689 0.348 15.352 1.00 89.50 253 LEU A C 1
ATOM 1946 O O . LEU A 1 253 ? 6.992 -0.844 15.457 1.00 89.50 253 LEU A O 1
ATOM 1950 N N . PRO A 1 254 ? 7.523 1.286 14.870 1.00 78.12 254 PRO A N 1
ATOM 1951 C CA . PRO A 1 254 ? 8.919 1.022 14.532 1.00 78.12 254 PRO A CA 1
ATOM 1952 C C . PRO A 1 254 ? 9.794 0.778 15.767 1.00 78.12 254 PRO A C 1
ATOM 1954 O O . PRO A 1 254 ? 9.397 1.201 16.880 1.00 78.12 254 PRO A O 1
#

pLDDT: mean 92.03, std 14.48, range [33.12, 98.88]

Secondary structure (DSSP, 8-state):
--PPPPP-----------SEEEEEETTEEEEEEEETTEEEEEEEEETTTTEEEE--STTPPP--EEE-S-EEEETTEEE----EEEEEEEETTEEEEEEEEEETTEEEEEEEEEPPPBTTEEEEEEEEEEES---B-S-TTTSEEEEEEEE-EEETTEES--EEEETTEEEEPPSSEESS-TTT--EEEEEEEE-B--SS-SSBPEEEEEEEEEEEEEEEE-----TTS--EEEEEEESS--SEEEEEEEEE--

Foldseek 3Di:
DDDDDDDPPPPPDPDPDQQWDWDDDDQKIWIWGQDPVGTDTQWIARQAFRWIWGFLDNQADTFKTKQQAKWFAAPNDIWGGWGKDWDWDDDPQWIWIWIWTDIPFKTKIKIWIWHPRDDSKTKIKMKMAIDGDGDFDPDPQGGMFNMKIFWDDQDCQQTQFQWKDADNDIFGDDLWFKSQPPVRWDWGQKMWTHGADHPHGHQRWTKMKGWPGTFTKIWTFDHDNDSVHRRIMIGGDDPDDDRIIMMMIMTGGD

Radius of gyration: 20.91 Å; chains: 1; bounding box: 76×37×68 Å

Sequence (254 aa):
MSALPSAMTTSHRISATTRWSVIRDAGQVRVHYHGPHGPAQYAALHVRDSYFRLNAGPRCGWGTSVILLPVYWSEGRCHHGGRVTASWQQEDSRLVLSLQGEVGGLRARLSVSLAPPADGRMVADVQARVEGDVRLDNRPGERFKPVMLSSMYASPTLWVAQAAQVGDVRHPLPLQGWVVPPDEVTASRTFGLLGGTCAWKTHAPTIDITLDRALPITGWVTRSDDPNDDSVGFWAAADHVLRAYSYRITAALP